Protein AF-J4CDE8-F1 (afdb_monomer)

pLDDT: mean 96.32, std 5.81, range [51.97, 98.81]

Secondary structure (DSSP, 8-state):
--HHHHHHHHHHHHHHHH--TT-EEEE--SHHHHHHHHHHHHHHHTTSS-S-EEEESSHHHHHHHHHTT--B--HHHHHHTT--EEEEEEE-SEE-TT--EE--TTS-HHHHHHHHTTEEEEEEE--GGGB-SS-GGGTSPEEEEE-STTHHHHHHHHHHHTGGGEEEEEE-B-TTSSBPB-TTS-EEEEEEEPS--HHHHHHHHHT-----

Foldseek 3Di:
DDPLVLLLVLLLCCCVPQDAAQFEEEQEDDDSSLSNLVNNLVCVVVVVHYNYEYEYLAPVRVVSNVVSVHHYDHPVVCVVVVHFHAEYEYEAQAAEPVRDGAHCPVPSVVSSVVNRVRYPYYHYRDDPLRYDPDARLQNFFHKDWAAAVPVVVLVVLLCVVCVVFFPDKDWDADPVRHFDAHNVRTIIMGTRTHDDDPVVVVVVSVVDDDDD

Sequence (212 aa):
MDQLKLMKLVAHKAVDTYVKSNTIVALGTGRTSDLAVERLAELLKQEKLSNVQGVSTSNRTSEQANKLGIPLLTLDEVVESDRLIDVAIDGADSVDQNLNLIKGGGGALFKEYLVEQYAKEFIVMVDHSKVATKHLLETFDLPIEIVEHGHRSTCKYIFNKFREFINDWKVRKNRDGSLFLTDNHNVVMDVKFKPMELKTLHTELKMVKMEN

InterPro domains:
  IPR004788 Ribose 5-phosphate isomerase, type A [PF06026] (54-208)
  IPR004788 Ribose 5-phosphate isomerase, type A [TIGR00021] (8-208)
  IPR004788 Ribose 5-phosphate isomerase, type A [cd01398] (6-208)
  IPR037171 NagB/RpiA transferase-like [SSF100950] (3-190)
  IPR050262 Ribose 5-phosphate isomerase [PTHR43748] (3-196)

Nearest PDB structures (foldseek):
  2f8m-assembly1_B  TM=9.526E-01  e=1.635E-21  Plasmodium falciparum 3D7
  6zxt-assembly1_A  TM=9.406E-01  e=3.700E-21  Chlamydomonas reinhardtii
  4nml-assembly1_A  TM=9.230E-01  e=5.065E-21  Toxoplasma gondii ME49
  1lk7-assembly1_D  TM=9.418E-01  e=1.171E-19  Pyrococcus horikoshii
  1uj4-assembly1_A  TM=9.563E-01  e=5.630E-19  Thermus thermophilus

Structure (mmCIF, N/CA/C/O backbone):
data_AF-J4CDE8-F1
#
_entry.id   AF-J4CDE8-F1
#
loop_
_atom_site.group_PDB
_atom_site.id
_atom_site.type_symbol
_atom_site.label_atom_id
_atom_site.label_alt_id
_atom_site.label_comp_id
_atom_site.label_asym_id
_atom_site.label_entity_id
_atom_site.label_seq_id
_atom_site.pdbx_PDB_ins_code
_atom_site.Cartn_x
_atom_site.Cartn_y
_atom_site.Cartn_z
_atom_site.occupancy
_atom_site.B_iso_or_equiv
_atom_site.auth_seq_id
_atom_site.auth_comp_id
_atom_site.auth_asym_id
_atom_site.auth_atom_id
_atom_site.pdbx_PDB_model_num
ATOM 1 N N . MET A 1 1 ? -14.248 -20.541 -7.301 1.00 61.06 1 MET A N 1
ATOM 2 C CA . MET A 1 1 ? -14.875 -19.597 -6.348 1.00 61.06 1 MET A CA 1
ATOM 3 C C . MET A 1 1 ? -14.753 -18.210 -6.958 1.00 61.06 1 MET A C 1
ATOM 5 O O . MET A 1 1 ? -13.709 -17.941 -7.532 1.00 61.06 1 MET A O 1
ATOM 9 N N . ASP A 1 2 ? -15.800 -17.390 -6.923 1.00 89.62 2 ASP A N 1
ATOM 10 C CA . ASP A 1 2 ? -15.768 -16.023 -7.470 1.00 89.62 2 ASP A CA 1
ATOM 11 C C . ASP A 1 2 ? -14.699 -15.161 -6.758 1.00 89.62 2 ASP A C 1
ATOM 13 O O . ASP A 1 2 ? -14.527 -15.288 -5.543 1.00 89.62 2 ASP A O 1
ATOM 17 N N . GLN A 1 3 ? -13.971 -14.314 -7.497 1.00 90.19 3 GLN A N 1
ATOM 18 C CA . GLN A 1 3 ? -12.854 -13.511 -6.976 1.00 90.19 3 GLN A CA 1
ATOM 19 C C . GLN A 1 3 ? -13.312 -12.588 -5.842 1.00 90.19 3 GLN A C 1
ATOM 21 O O . GLN A 1 3 ? -12.636 -12.480 -4.821 1.00 90.19 3 GLN A O 1
ATOM 26 N N . LEU A 1 4 ? -14.501 -11.994 -5.973 1.00 94.00 4 LEU A N 1
ATOM 27 C CA . LEU A 1 4 ? -15.072 -11.147 -4.928 1.00 94.00 4 LEU A CA 1
ATOM 28 C C . LEU A 1 4 ? -15.304 -11.926 -3.625 1.00 94.00 4 LEU A C 1
ATOM 30 O O . LEU A 1 4 ? -15.041 -11.413 -2.539 1.00 94.00 4 LEU A O 1
ATOM 34 N N . LYS A 1 5 ? -15.748 -13.187 -3.717 1.00 95.81 5 LYS A N 1
ATOM 35 C CA . LYS A 1 5 ? -15.942 -14.049 -2.540 1.00 95.81 5 LYS A CA 1
ATOM 36 C C . LYS A 1 5 ? -14.621 -14.349 -1.838 1.00 95.81 5 LYS A C 1
ATOM 38 O O . LYS A 1 5 ? -14.584 -14.350 -0.612 1.00 95.81 5 LYS A O 1
ATOM 43 N N . LEU A 1 6 ? -13.551 -14.579 -2.601 1.00 96.50 6 LEU A N 1
ATOM 44 C CA . LEU A 1 6 ? -12.210 -14.789 -2.052 1.00 96.50 6 LEU A CA 1
ATOM 45 C C . LEU A 1 6 ? -11.696 -13.538 -1.335 1.00 96.50 6 LEU A C 1
ATOM 47 O O . LEU A 1 6 ? -11.260 -13.640 -0.193 1.00 96.50 6 LEU A O 1
ATOM 51 N N . MET A 1 7 ? -11.817 -12.368 -1.967 1.00 96.94 7 MET A N 1
ATOM 52 C CA . MET A 1 7 ? -11.430 -11.090 -1.364 1.00 96.94 7 MET A CA 1
ATOM 53 C C . MET A 1 7 ? -12.207 -10.820 -0.073 1.00 96.94 7 MET A C 1
ATOM 55 O O . MET A 1 7 ? -11.613 -10.464 0.940 1.00 96.94 7 MET A O 1
ATOM 59 N N . LYS A 1 8 ? -13.523 -11.065 -0.077 1.00 97.81 8 LYS A N 1
ATOM 60 C CA . LYS A 1 8 ? -14.358 -10.912 1.119 1.00 97.81 8 LYS A CA 1
ATOM 61 C C . LYS A 1 8 ? -13.929 -11.860 2.235 1.00 97.81 8 LYS A C 1
ATOM 63 O O . LYS A 1 8 ? -13.863 -11.445 3.386 1.00 97.81 8 LYS A O 1
ATOM 68 N N . LEU A 1 9 ? -13.610 -13.113 1.906 1.00 97.81 9 LEU A N 1
ATOM 69 C CA . LEU A 1 9 ? -13.161 -14.099 2.887 1.00 97.81 9 LEU A CA 1
ATOM 70 C C . LEU A 1 9 ? -11.862 -13.664 3.574 1.00 97.81 9 LEU A C 1
ATOM 72 O O . LEU A 1 9 ? -11.804 -13.685 4.801 1.00 97.81 9 LEU A O 1
ATOM 76 N N . VAL A 1 10 ? -10.841 -13.262 2.809 1.00 98.06 10 VAL A N 1
ATOM 77 C CA . VAL A 1 10 ? -9.552 -12.843 3.389 1.00 98.06 10 VAL A CA 1
ATOM 78 C C . VAL A 1 10 ? -9.683 -11.537 4.168 1.00 98.06 10 VAL A C 1
ATOM 80 O O . VAL A 1 10 ? -9.130 -11.435 5.260 1.00 98.06 10 VAL A O 1
ATOM 83 N N . ALA A 1 11 ? -10.493 -10.594 3.674 1.00 98.44 11 ALA A N 1
ATOM 84 C CA . ALA A 1 11 ? -10.773 -9.338 4.358 1.00 98.44 11 ALA A CA 1
ATOM 85 C C . ALA A 1 11 ? -11.475 -9.552 5.700 1.00 98.44 11 ALA A C 1
ATOM 87 O O . ALA A 1 11 ? -11.016 -9.076 6.738 1.00 98.44 11 ALA A O 1
ATOM 88 N N . HIS A 1 12 ? -12.548 -10.344 5.699 1.00 98.62 12 HIS A N 1
ATOM 89 C CA . HIS A 1 12 ? -13.267 -10.669 6.923 1.00 98.62 12 HIS A CA 1
ATOM 90 C C . HIS A 1 12 ? -12.383 -11.435 7.898 1.00 98.62 12 HIS A C 1
ATOM 92 O O . HIS A 1 12 ? -12.377 -11.131 9.085 1.00 98.62 12 HIS A O 1
ATOM 98 N N . LYS A 1 13 ? -11.603 -12.403 7.402 1.00 98.62 13 LYS A N 1
ATOM 99 C CA . LYS A 1 13 ? -10.705 -13.190 8.243 1.00 98.62 13 LYS A CA 1
ATOM 100 C C . LYS A 1 13 ? -9.661 -12.310 8.929 1.00 98.62 13 LYS A C 1
ATOM 102 O O .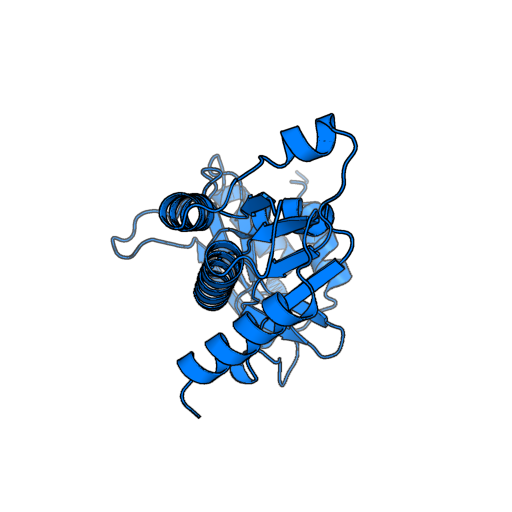 LYS A 1 13 ? -9.411 -12.531 10.112 1.00 98.62 13 LYS A O 1
ATOM 107 N N . ALA A 1 14 ? -9.077 -11.343 8.220 1.00 98.56 14 ALA A N 1
ATOM 108 C CA . ALA A 1 14 ? -8.101 -10.422 8.791 1.00 98.56 14 ALA A CA 1
ATOM 109 C C . ALA A 1 14 ? -8.723 -9.582 9.917 1.00 98.56 14 ALA A C 1
ATOM 111 O O . ALA A 1 14 ? -8.215 -9.579 11.037 1.00 98.56 14 ALA A O 1
ATOM 112 N N . VAL A 1 15 ? -9.873 -8.956 9.663 1.00 98.81 15 VAL A N 1
ATOM 113 C CA . VAL A 1 15 ? -10.550 -8.127 10.671 1.00 98.81 15 VAL A CA 1
ATOM 114 C C . VAL A 1 15 ? -10.993 -8.960 11.875 1.00 98.81 15 VAL A C 1
ATOM 116 O O . VAL A 1 15 ? -10.645 -8.628 13.003 1.00 98.81 15 VAL A O 1
ATOM 119 N N . ASP A 1 16 ? -11.686 -10.077 11.641 1.00 98.69 16 ASP A N 1
ATOM 120 C CA . ASP A 1 16 ? -12.238 -10.934 12.700 1.00 98.69 16 ASP A CA 1
ATOM 121 C C . ASP A 1 16 ? -11.153 -11.571 13.588 1.00 98.69 16 ASP A C 1
ATOM 123 O O . ASP A 1 16 ? -11.440 -11.967 14.716 1.00 98.69 16 ASP A O 1
ATOM 127 N N . THR A 1 17 ? -9.925 -11.727 13.077 1.00 98.62 17 THR A N 1
ATOM 128 C CA . THR A 1 17 ? -8.834 -12.410 13.795 1.00 98.62 17 THR A CA 1
ATOM 129 C C . THR A 1 17 ? -7.894 -11.431 14.499 1.00 98.62 17 THR A C 1
ATOM 131 O O . THR A 1 17 ? -7.472 -11.706 15.622 1.00 98.62 17 THR A O 1
ATOM 134 N N . TYR A 1 18 ? -7.540 -10.320 13.847 1.00 98.62 18 TYR A N 1
ATOM 135 C CA . TYR A 1 18 ? -6.445 -9.456 14.301 1.00 98.62 18 TYR A CA 1
ATOM 136 C C . TYR A 1 18 ? -6.916 -8.139 14.925 1.00 98.62 18 TYR A C 1
ATOM 138 O O . TYR A 1 18 ? -6.206 -7.590 15.766 1.00 98.62 18 TYR A O 1
ATOM 146 N N . VAL A 1 19 ? -8.113 -7.646 14.587 1.00 98.62 19 VAL A N 1
ATOM 147 C CA . VAL A 1 19 ? -8.641 -6.411 15.185 1.00 98.62 19 VAL A CA 1
ATOM 148 C C . VAL A 1 19 ? -9.308 -6.713 16.524 1.00 98.62 19 VAL A C 1
ATOM 150 O O . VAL A 1 19 ? -10.105 -7.642 16.651 1.00 98.62 19 VAL A O 1
ATOM 153 N N . LYS A 1 20 ? -8.995 -5.902 17.537 1.00 98.56 20 LYS A N 1
ATOM 154 C CA . LYS A 1 20 ? -9.517 -6.035 18.905 1.00 98.56 20 LYS A CA 1
ATOM 155 C C . LYS A 1 20 ? -10.066 -4.701 19.398 1.00 98.56 20 LYS A C 1
ATOM 157 O O . LYS A 1 20 ? -9.666 -3.647 18.913 1.00 98.56 20 LYS A O 1
ATOM 162 N N . SER A 1 21 ? -10.960 -4.725 20.382 1.00 98.56 21 SER A N 1
ATOM 163 C CA . SER A 1 21 ? -11.403 -3.494 21.045 1.00 98.56 21 SER A CA 1
ATOM 164 C C . SER A 1 21 ? -10.226 -2.728 21.657 1.00 98.56 21 SER A C 1
ATOM 166 O O . SER A 1 21 ? -9.257 -3.343 22.101 1.00 98.56 21 SER A O 1
ATOM 168 N N . ASN A 1 22 ? -10.347 -1.402 21.750 1.00 98.12 22 ASN A N 1
ATOM 169 C CA . ASN A 1 22 ? -9.320 -0.494 22.282 1.00 98.12 22 ASN A CA 1
ATOM 170 C C . ASN A 1 22 ? -8.013 -0.455 21.467 1.00 98.12 22 ASN A C 1
ATOM 172 O O . ASN A 1 22 ? -6.953 -0.198 22.037 1.00 98.12 22 ASN A O 1
ATOM 176 N N . THR A 1 23 ? -8.073 -0.716 20.157 1.00 98.00 23 THR A N 1
ATOM 177 C CA . THR A 1 23 ? -6.893 -0.700 19.274 1.00 98.00 23 THR A CA 1
ATOM 178 C C . THR A 1 23 ? -6.959 0.402 18.222 1.00 98.00 23 THR A C 1
ATOM 180 O O . THR A 1 23 ? -8.037 0.890 17.872 1.00 98.00 23 THR A O 1
ATOM 183 N N . ILE A 1 24 ? -5.791 0.791 17.709 1.00 98.75 24 ILE A N 1
ATOM 184 C CA . ILE A 1 24 ? -5.669 1.583 16.483 1.00 98.75 24 ILE A CA 1
ATOM 185 C C . ILE A 1 24 ? -5.376 0.634 15.323 1.00 98.75 24 ILE A C 1
ATOM 187 O O . ILE A 1 24 ? -4.455 -0.180 15.397 1.00 98.75 24 ILE A O 1
ATOM 191 N N . VAL A 1 25 ? -6.131 0.768 14.236 1.00 98.75 25 VAL A N 1
ATOM 192 C CA . VAL A 1 25 ? -6.004 -0.068 13.040 1.00 98.75 25 VAL A CA 1
ATOM 193 C C . VAL A 1 25 ? -5.623 0.794 11.844 1.00 98.75 25 VAL A C 1
ATOM 195 O O . VAL A 1 25 ? -6.341 1.740 11.525 1.00 98.75 25 VAL A O 1
ATOM 198 N N . ALA A 1 26 ? -4.545 0.462 11.132 1.00 98.69 26 ALA A N 1
ATOM 199 C CA . ALA A 1 26 ? -4.330 1.063 9.821 1.00 98.69 26 ALA A CA 1
ATOM 200 C C . ALA A 1 26 ? -5.249 0.416 8.785 1.00 98.69 26 ALA A C 1
ATOM 202 O O . ALA A 1 26 ? -5.274 -0.808 8.628 1.00 98.69 26 ALA A O 1
ATOM 203 N N . LEU A 1 27 ? -5.995 1.261 8.083 1.00 98.75 27 LEU A N 1
ATOM 204 C CA . LEU A 1 27 ? -6.954 0.877 7.062 1.00 98.75 27 LEU A CA 1
ATOM 205 C C . LEU A 1 27 ? -6.311 1.085 5.695 1.00 98.75 27 LEU A C 1
ATOM 207 O O . LEU A 1 27 ? -6.120 2.227 5.274 1.00 98.75 27 LEU A O 1
ATOM 211 N N . GLY A 1 28 ? -5.993 -0.030 5.043 1.00 98.19 28 GLY A N 1
ATOM 212 C CA . GLY A 1 28 ? -5.368 -0.090 3.732 1.00 98.19 28 GLY A CA 1
ATOM 213 C C . GLY A 1 28 ? -6.183 0.496 2.574 1.00 98.19 28 GLY A C 1
ATOM 214 O O . GLY A 1 28 ? -7.303 0.988 2.748 1.00 98.19 28 GLY A O 1
ATOM 215 N N . THR A 1 29 ? -5.660 0.375 1.352 1.00 97.81 29 THR A N 1
ATOM 216 C CA . THR A 1 29 ? -6.298 0.901 0.136 1.00 97.81 29 THR A CA 1
ATOM 217 C C . THR A 1 29 ? -6.681 -0.191 -0.857 1.00 97.81 29 THR A C 1
ATOM 219 O O . THR A 1 29 ? -5.933 -1.117 -1.160 1.00 97.81 29 THR A O 1
ATOM 222 N N . GLY A 1 30 ? -7.837 -0.012 -1.494 1.00 96.06 30 GLY A N 1
ATOM 223 C CA . GLY A 1 30 ? -8.243 -0.796 -2.656 1.00 96.06 30 GLY A CA 1
ATOM 224 C C . GLY A 1 30 ? -9.309 -1.830 -2.331 1.00 96.06 30 GLY A C 1
ATOM 225 O O . GLY A 1 30 ? -9.793 -1.936 -1.216 1.00 96.06 30 GLY A O 1
ATOM 226 N N . ARG A 1 31 ? -9.713 -2.600 -3.344 1.00 96.00 31 ARG A N 1
ATOM 227 C CA . ARG A 1 31 ? -10.976 -3.358 -3.295 1.00 96.00 31 ARG A CA 1
ATOM 228 C C . ARG A 1 31 ? -11.052 -4.401 -2.172 1.00 96.00 31 ARG A C 1
ATOM 230 O O . ARG A 1 31 ? -12.142 -4.672 -1.689 1.00 96.00 31 ARG A O 1
ATOM 237 N N . THR A 1 32 ? -9.937 -5.027 -1.795 1.00 97.31 32 THR A N 1
ATOM 238 C CA . THR A 1 32 ? -9.924 -5.975 -0.664 1.00 97.31 32 THR A CA 1
ATOM 239 C C . THR A 1 32 ? -9.991 -5.223 0.663 1.00 97.31 32 THR A C 1
ATOM 241 O O . THR A 1 32 ? -10.738 -5.623 1.551 1.00 97.31 32 THR A O 1
ATOM 244 N N . SER A 1 33 ? -9.268 -4.109 0.776 1.00 98.06 33 SER A N 1
ATOM 245 C CA . SER A 1 33 ? -9.264 -3.242 1.955 1.00 98.06 33 SER A CA 1
ATOM 246 C C . SER A 1 33 ? -10.625 -2.573 2.170 1.00 98.06 33 SER A C 1
ATOM 248 O O . SER A 1 33 ? -11.091 -2.542 3.302 1.00 98.06 33 SER A O 1
ATOM 250 N N . ASP A 1 34 ? -11.343 -2.193 1.106 1.00 98.44 34 ASP A N 1
ATOM 251 C CA . ASP A 1 34 ? -12.717 -1.682 1.200 1.00 98.44 34 ASP A CA 1
ATOM 252 C C . ASP A 1 34 ? -13.639 -2.672 1.941 1.00 98.44 34 ASP A C 1
ATOM 254 O O . ASP A 1 34 ? -14.427 -2.267 2.794 1.00 98.44 34 ASP A O 1
ATOM 258 N N . LEU A 1 35 ? -13.515 -3.975 1.652 1.00 98.62 35 LEU A N 1
ATOM 259 C CA . LEU A 1 35 ? -14.294 -5.038 2.302 1.00 98.62 35 LEU A CA 1
ATOM 260 C C . LEU A 1 35 ? -13.881 -5.234 3.771 1.00 98.62 35 LEU A C 1
ATOM 262 O O . LEU A 1 35 ? -14.704 -5.618 4.600 1.00 98.62 35 LEU A O 1
ATOM 266 N N . ALA A 1 36 ? -12.614 -4.977 4.107 1.00 98.75 36 ALA A N 1
ATOM 267 C CA . ALA A 1 36 ? -12.134 -5.010 5.487 1.00 98.75 36 ALA A CA 1
ATOM 268 C C . ALA A 1 36 ? -12.688 -3.820 6.287 1.00 98.75 36 ALA A C 1
ATOM 270 O O . ALA A 1 36 ? -13.158 -3.996 7.410 1.00 98.75 36 ALA A O 1
ATOM 271 N N . VAL A 1 37 ? -12.717 -2.625 5.691 1.00 98.81 37 VAL A N 1
ATOM 272 C CA . VAL A 1 37 ? -13.324 -1.424 6.287 1.00 98.81 37 VAL A CA 1
ATOM 273 C C . VAL A 1 37 ? -14.825 -1.639 6.513 1.00 98.81 37 VAL A C 1
ATOM 275 O O . VAL A 1 37 ? -15.326 -1.362 7.603 1.00 98.81 37 VAL A O 1
ATOM 278 N N . GLU A 1 38 ? -15.539 -2.206 5.533 1.00 98.81 38 GLU A N 1
ATOM 279 C CA . GLU A 1 38 ? -16.946 -2.606 5.687 1.00 98.81 38 GLU A CA 1
ATOM 280 C C . GLU A 1 38 ? -17.133 -3.573 6.860 1.00 98.81 38 GLU A C 1
ATOM 282 O O . GLU A 1 38 ? -17.991 -3.353 7.718 1.00 98.81 38 GLU A O 1
ATOM 287 N N . ARG A 1 39 ? -16.296 -4.613 6.946 1.00 98.75 39 ARG A N 1
ATOM 288 C CA . ARG A 1 39 ? -16.371 -5.587 8.034 1.00 98.75 39 ARG A CA 1
ATOM 289 C C . ARG A 1 39 ? -16.108 -4.960 9.403 1.00 98.75 39 ARG A C 1
ATOM 291 O O . ARG A 1 39 ? -16.811 -5.277 10.361 1.00 98.75 39 ARG A O 1
ATOM 298 N N . LEU A 1 40 ? -15.122 -4.073 9.512 1.00 98.81 40 LEU A N 1
ATOM 299 C CA . LEU A 1 40 ? -14.837 -3.367 10.759 1.00 98.81 40 LEU A CA 1
ATOM 300 C C . LEU A 1 40 ? -16.052 -2.546 11.212 1.00 98.81 40 LEU A C 1
ATOM 302 O O . LEU A 1 40 ? -16.468 -2.646 12.368 1.00 98.81 40 LEU A O 1
ATOM 306 N N . ALA A 1 41 ? -16.666 -1.798 10.293 1.00 98.75 41 ALA A N 1
ATOM 307 C CA . ALA A 1 41 ? -17.871 -1.028 10.579 1.00 98.75 41 ALA A CA 1
ATOM 308 C C . ALA A 1 41 ? -19.044 -1.917 11.026 1.00 98.75 41 ALA A C 1
ATOM 310 O O . ALA A 1 41 ? -19.750 -1.575 11.976 1.00 98.75 41 ALA A O 1
ATOM 311 N N . GLU A 1 42 ? -19.239 -3.080 10.391 1.00 98.75 42 GLU A N 1
ATOM 312 C CA . GLU A 1 42 ? -20.249 -4.058 10.814 1.00 98.75 42 GLU A CA 1
ATOM 313 C C . GLU A 1 42 ? -20.041 -4.505 12.267 1.00 98.75 42 GLU A C 1
ATOM 315 O O . GLU A 1 42 ? -21.004 -4.559 13.032 1.00 98.75 42 GLU A O 1
ATOM 320 N N . LEU A 1 43 ? -18.805 -4.835 12.654 1.00 98.75 43 LEU A N 1
ATOM 321 C CA . LEU A 1 43 ? -18.492 -5.312 14.003 1.00 98.75 43 LEU A CA 1
ATOM 322 C C . LEU A 1 43 ? -18.641 -4.220 15.064 1.00 98.75 43 LEU A C 1
ATOM 324 O O . LEU A 1 43 ? -19.123 -4.515 16.158 1.00 98.75 43 LEU A O 1
ATOM 328 N N . LEU A 1 44 ? -18.276 -2.977 14.736 1.00 98.56 44 LEU A N 1
ATOM 329 C CA . LEU A 1 44 ? -18.504 -1.816 15.599 1.00 98.56 44 LEU A CA 1
ATOM 330 C C . LEU A 1 44 ? -20.002 -1.564 15.798 1.00 98.56 44 LEU A C 1
ATOM 332 O O . LEU A 1 44 ? -20.462 -1.422 16.926 1.00 98.56 44 LEU A O 1
ATOM 336 N N . LYS A 1 45 ? -20.789 -1.598 14.716 1.00 98.31 45 LYS A N 1
ATOM 337 C CA . LYS A 1 45 ? -22.250 -1.431 14.775 1.00 98.31 45 LYS A CA 1
ATOM 338 C C . LYS A 1 45 ? -22.948 -2.552 15.551 1.00 98.31 45 LYS A C 1
ATOM 340 O O . LYS A 1 45 ? -23.989 -2.321 16.155 1.00 98.31 45 LYS A O 1
ATOM 345 N N . GLN A 1 46 ? -22.408 -3.767 15.500 1.00 98.25 46 GLN A N 1
ATOM 346 C CA . GLN A 1 46 ? -22.902 -4.921 16.259 1.00 98.25 46 GLN A CA 1
ATOM 347 C C . GLN A 1 46 ? -22.401 -4.946 17.711 1.00 98.25 46 GLN A C 1
ATOM 349 O O . GLN A 1 46 ? -22.660 -5.932 18.397 1.00 98.25 46 GLN A O 1
ATOM 354 N N . GLU A 1 47 ? -21.650 -3.930 18.153 1.00 97.88 47 GLU A N 1
ATOM 355 C CA . GLU A 1 47 ? -21.042 -3.848 19.490 1.00 97.88 47 GLU A CA 1
ATOM 356 C C . GLU A 1 47 ? -20.121 -5.040 19.826 1.00 97.88 47 GLU A C 1
ATOM 358 O O . GLU A 1 47 ? -19.830 -5.327 20.985 1.00 97.88 47 GLU A O 1
ATOM 363 N N . LYS A 1 48 ? -19.620 -5.743 18.800 1.00 98.31 48 LYS A N 1
ATOM 364 C CA . LYS A 1 48 ? -18.633 -6.828 18.946 1.00 98.31 48 LYS A CA 1
ATOM 365 C C . LYS A 1 48 ? -17.212 -6.299 19.093 1.00 98.31 48 LYS A C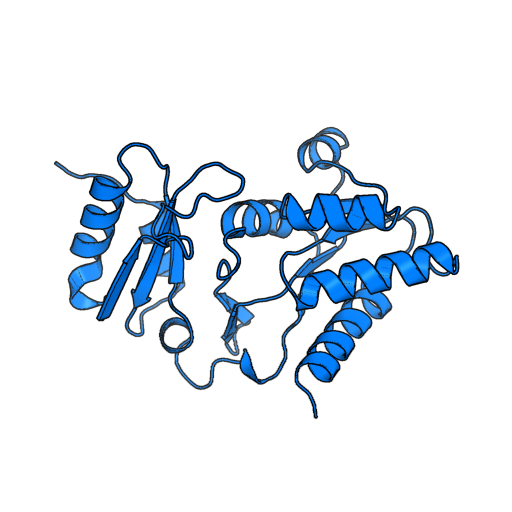 1
ATOM 367 O O . LYS A 1 48 ? -16.353 -6.990 19.633 1.00 98.31 48 LYS A O 1
ATOM 372 N N . LEU A 1 49 ? -16.978 -5.090 18.593 1.00 98.25 49 LEU A N 1
ATOM 373 C CA . LEU A 1 49 ? -15.777 -4.300 18.819 1.00 98.25 49 LEU A CA 1
ATOM 374 C C . LEU A 1 49 ? -16.184 -2.960 19.426 1.00 98.25 49 LEU A C 1
ATOM 376 O O . LEU A 1 49 ? -17.258 -2.434 19.139 1.00 98.25 49 LEU A O 1
ATOM 380 N N . SER A 1 50 ? -15.309 -2.397 20.247 1.00 98.19 50 SER A N 1
ATOM 381 C CA . SER A 1 50 ? -15.518 -1.109 20.900 1.00 98.19 50 SER A CA 1
ATOM 382 C C . SER A 1 50 ? -14.211 -0.329 20.972 1.00 98.19 50 SER A C 1
ATOM 384 O O . SER A 1 50 ? -13.133 -0.916 21.066 1.00 98.19 50 SER A O 1
ATOM 386 N N . ASN A 1 51 ? -14.303 1.002 20.919 1.00 97.44 51 ASN A N 1
ATOM 387 C CA . ASN A 1 51 ? -13.147 1.896 21.023 1.00 97.44 51 ASN A CA 1
ATOM 388 C C . ASN A 1 51 ? -12.016 1.560 20.022 1.00 97.44 51 ASN A C 1
ATOM 390 O O . ASN A 1 51 ? -10.843 1.523 20.383 1.00 97.44 51 ASN A O 1
ATOM 394 N N . VAL A 1 52 ? -12.377 1.243 18.774 1.00 98.56 52 VAL A N 1
ATOM 395 C CA . VAL A 1 52 ? -11.410 1.068 17.679 1.00 98.56 52 VAL A CA 1
ATOM 396 C C . VAL A 1 52 ? -11.332 2.366 16.889 1.00 98.56 52 VAL A C 1
ATOM 398 O O . VAL A 1 52 ? -12.367 2.942 16.549 1.00 98.56 52 VAL A O 1
ATOM 401 N N . GLN A 1 53 ? -10.114 2.809 16.592 1.00 98.44 53 GLN A N 1
ATOM 402 C CA . GLN A 1 53 ? -9.845 3.994 15.776 1.00 98.44 53 GLN A CA 1
ATOM 403 C C . GLN A 1 53 ? -9.044 3.586 14.535 1.00 98.44 53 GLN A C 1
ATOM 405 O O . GLN A 1 53 ? -8.206 2.690 14.605 1.00 98.44 53 GLN A O 1
ATOM 410 N N . GLY A 1 54 ? -9.308 4.219 13.396 1.00 98.50 54 GLY A N 1
ATOM 411 C CA . GLY A 1 54 ? -8.637 3.937 12.130 1.00 98.50 54 GLY A CA 1
ATOM 412 C C . GLY A 1 54 ? -7.570 4.972 11.771 1.00 98.50 54 GLY A C 1
ATOM 413 O O . GLY A 1 54 ? -7.765 6.155 12.019 1.00 98.50 54 GLY A O 1
ATOM 414 N N . VAL A 1 55 ? -6.491 4.553 11.111 1.00 98.75 55 VAL A N 1
ATOM 415 C CA . VAL A 1 55 ? -5.569 5.439 10.375 1.00 98.75 55 VAL A CA 1
ATOM 416 C C . VAL A 1 55 ? -5.583 5.009 8.913 1.00 98.75 55 VAL A C 1
ATOM 418 O O . VAL A 1 55 ? -5.155 3.911 8.577 1.00 98.75 55 VAL A O 1
ATOM 421 N N . SER A 1 56 ? -6.131 5.828 8.021 1.00 98.25 56 SER A N 1
ATOM 422 C CA . SER A 1 56 ? -6.303 5.452 6.611 1.00 98.25 56 SER A CA 1
ATOM 423 C C . SER A 1 56 ? -5.047 5.685 5.771 1.00 98.25 56 SER A C 1
ATOM 425 O O . SER A 1 56 ? -4.417 6.735 5.886 1.00 98.25 56 SER A O 1
ATOM 427 N N . THR A 1 57 ? -4.764 4.783 4.833 1.00 98.19 57 THR A N 1
ATOM 428 C CA . THR A 1 57 ? -3.637 4.880 3.887 1.00 98.19 57 THR A CA 1
ATOM 429 C C . THR A 1 57 ? -3.959 5.652 2.604 1.00 98.19 57 THR A C 1
ATOM 431 O O . THR A 1 57 ? -3.093 5.816 1.751 1.00 98.19 57 THR A O 1
ATOM 434 N N . SER A 1 58 ? -5.187 6.147 2.433 1.00 98.25 58 SER A N 1
ATOM 435 C CA . SER A 1 58 ? -5.565 6.998 1.300 1.00 98.25 58 SER A CA 1
ATOM 436 C C . SER A 1 58 ? -6.791 7.853 1.619 1.00 98.25 58 SER A C 1
ATOM 438 O O . SER A 1 58 ? -7.612 7.475 2.456 1.00 98.25 58 SER A O 1
ATOM 440 N N . ASN A 1 59 ? -6.987 8.937 0.866 1.00 97.69 59 ASN A N 1
ATOM 441 C CA . ASN A 1 59 ? -8.155 9.816 0.968 1.00 97.69 59 ASN A CA 1
ATOM 442 C C . ASN A 1 59 ? -9.456 9.043 0.697 1.00 97.69 59 ASN A C 1
ATOM 444 O O . ASN A 1 59 ? -10.428 9.165 1.436 1.00 97.69 59 ASN A O 1
ATOM 448 N N . ARG A 1 60 ? -9.449 8.163 -0.317 1.00 97.31 60 ARG A N 1
ATOM 449 C CA . ARG A 1 60 ? -10.565 7.242 -0.598 1.00 97.31 60 ARG A CA 1
ATOM 450 C C . ARG A 1 60 ? -10.945 6.385 0.618 1.00 97.31 60 ARG A C 1
ATOM 452 O O . ARG A 1 60 ? -12.132 6.285 0.929 1.00 97.31 60 ARG A O 1
ATOM 459 N N . THR A 1 61 ? -9.973 5.768 1.292 1.00 98.50 61 THR A N 1
ATOM 460 C CA . THR A 1 61 ? -10.238 4.970 2.494 1.00 98.50 61 THR A CA 1
ATOM 461 C C . THR A 1 61 ? -10.750 5.853 3.634 1.00 98.50 61 THR A C 1
ATOM 463 O O . THR A 1 61 ? -11.694 5.455 4.316 1.00 98.50 61 THR A O 1
ATOM 466 N N . SER A 1 62 ? -10.219 7.073 3.806 1.00 98.50 62 SER A N 1
ATOM 467 C CA . SER A 1 62 ? -10.747 8.037 4.787 1.00 98.50 62 SER A CA 1
ATOM 468 C C . SER A 1 62 ? -12.224 8.346 4.533 1.00 98.50 62 SER A C 1
ATOM 470 O O . SER A 1 62 ? -13.043 8.298 5.448 1.00 98.50 62 SER A O 1
ATOM 472 N N . GLU A 1 63 ? -12.594 8.632 3.281 1.00 98.50 63 GLU A N 1
ATOM 473 C CA . GLU A 1 63 ? -13.981 8.906 2.901 1.00 98.50 63 GLU A CA 1
ATOM 474 C C . GLU A 1 63 ? -14.906 7.723 3.192 1.00 98.50 63 GLU A C 1
ATOM 476 O O . GLU A 1 63 ? -16.015 7.917 3.692 1.00 98.50 63 GLU A O 1
ATOM 481 N N . GLN A 1 64 ? -14.471 6.500 2.876 1.00 98.69 64 GLN A N 1
ATOM 482 C CA . GLN A 1 64 ? -15.252 5.295 3.141 1.00 98.69 64 GLN A CA 1
ATOM 483 C C . GLN A 1 64 ? -15.440 5.075 4.647 1.00 98.69 64 GLN A C 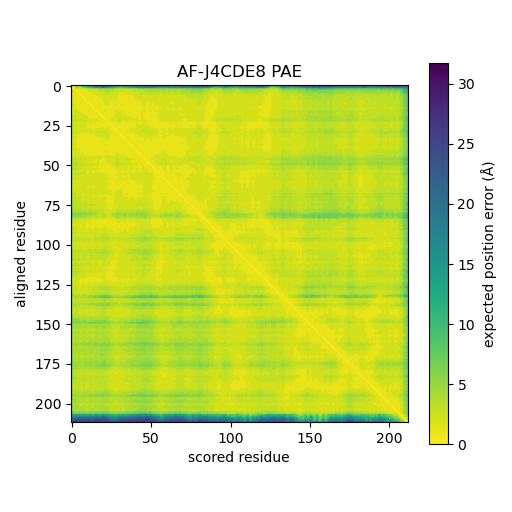1
ATOM 485 O O . GLN A 1 64 ? -16.569 4.877 5.096 1.00 98.69 64 GLN A O 1
ATOM 490 N N . ALA A 1 65 ? -14.358 5.144 5.426 1.00 98.69 65 ALA A N 1
ATOM 491 C CA . ALA A 1 65 ? -14.392 4.950 6.871 1.00 98.69 65 ALA A CA 1
ATOM 492 C C . ALA A 1 65 ? -15.294 5.985 7.564 1.00 98.69 65 ALA A C 1
ATOM 494 O O . ALA A 1 65 ? -16.150 5.610 8.366 1.00 98.69 65 ALA A O 1
ATOM 495 N N . ASN A 1 66 ? -15.200 7.259 7.165 1.00 98.56 66 ASN A N 1
ATOM 496 C CA . ASN A 1 66 ? -16.076 8.323 7.658 1.00 98.56 66 ASN A CA 1
ATOM 497 C C . ASN A 1 66 ? -17.554 8.057 7.329 1.00 98.56 66 ASN A C 1
ATOM 499 O O . ASN A 1 66 ? -18.410 8.174 8.204 1.00 98.56 66 ASN A O 1
ATOM 503 N N . LYS A 1 67 ? -17.872 7.647 6.091 1.00 98.62 67 LYS A N 1
ATOM 504 C CA . LYS A 1 67 ? -19.251 7.292 5.688 1.00 98.62 67 LYS A CA 1
ATOM 505 C C . LYS A 1 67 ? -19.820 6.124 6.495 1.00 98.62 67 LYS A C 1
ATOM 507 O O . LYS A 1 67 ? -21.029 6.063 6.705 1.00 98.62 67 LYS A O 1
ATOM 512 N N . LEU A 1 68 ? -18.963 5.204 6.929 1.00 98.62 68 LEU A N 1
ATOM 513 C CA . LEU A 1 68 ? -19.332 4.040 7.731 1.00 98.62 68 LEU A CA 1
ATOM 514 C C . LEU A 1 68 ? -19.305 4.302 9.246 1.00 98.62 68 LEU A C 1
ATOM 516 O O . LEU A 1 68 ? -19.651 3.409 10.017 1.00 98.62 68 LEU A O 1
ATOM 520 N N . GLY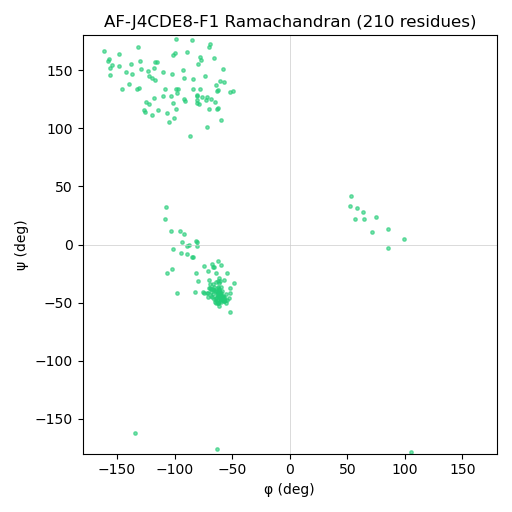 A 1 69 ? -18.933 5.511 9.675 1.00 98.25 69 GLY A N 1
ATOM 521 C CA . GLY A 1 69 ? -18.903 5.899 11.084 1.00 98.25 69 G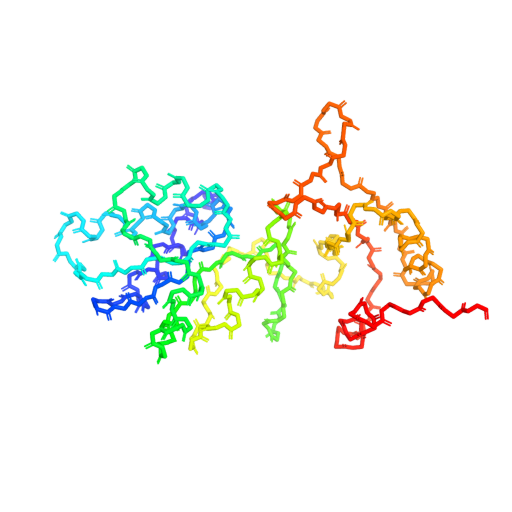LY A CA 1
ATOM 522 C C . GLY A 1 69 ? -17.731 5.315 11.876 1.00 98.25 69 GLY A C 1
ATOM 523 O O . GLY A 1 69 ? -17.835 5.190 13.094 1.00 98.25 69 GLY A O 1
ATOM 524 N N . ILE A 1 70 ? -16.631 4.943 11.214 1.00 98.69 70 ILE A N 1
ATOM 525 C CA . ILE A 1 70 ? -15.396 4.526 11.890 1.00 98.69 70 ILE A CA 1
ATOM 526 C C . ILE A 1 70 ? -14.633 5.790 12.321 1.00 98.69 70 ILE A C 1
ATOM 528 O O . ILE A 1 70 ? -14.293 6.595 11.451 1.00 98.69 70 ILE A O 1
ATOM 532 N N . PRO A 1 71 ? -14.330 5.983 13.619 1.00 98.06 71 PRO A N 1
ATOM 533 C CA . PRO A 1 71 ? -13.517 7.108 14.074 1.00 98.06 71 PRO A CA 1
ATOM 534 C C . PRO A 1 71 ? -12.114 7.042 13.472 1.00 98.06 71 PRO A C 1
ATOM 536 O O . PRO A 1 71 ? -11.478 5.988 13.523 1.00 98.06 71 PRO A O 1
ATOM 539 N N . LEU A 1 72 ? -11.618 8.157 12.940 1.00 98.56 72 LEU A N 1
ATOM 540 C CA . LEU A 1 72 ? -10.283 8.238 12.353 1.00 98.56 72 LEU A CA 1
ATOM 541 C C . LEU A 1 72 ? -9.339 9.089 13.201 1.00 98.56 72 LEU A C 1
ATOM 543 O O . LEU A 1 72 ? -9.758 10.056 13.832 1.00 98.56 72 LEU A O 1
ATOM 547 N N . LEU A 1 73 ? -8.068 8.708 13.158 1.00 98.25 73 LEU A N 1
ATOM 548 C CA . LEU A 1 73 ? -6.912 9.490 13.567 1.00 98.25 73 LEU A CA 1
ATOM 549 C C . LEU A 1 73 ? -6.016 9.707 12.344 1.00 98.25 73 LEU A C 1
ATOM 551 O O . LEU A 1 73 ? -5.959 8.888 11.420 1.00 98.25 73 LEU A O 1
ATOM 555 N N . THR A 1 74 ? -5.281 10.802 12.362 1.00 97.75 74 THR A N 1
ATOM 556 C CA . THR A 1 74 ? -4.102 11.015 11.527 1.00 97.75 74 THR A CA 1
ATOM 557 C C . THR A 1 74 ? -2.908 10.244 12.091 1.00 97.75 74 THR A C 1
ATOM 559 O O . THR A 1 74 ? -2.878 9.897 13.271 1.00 97.75 74 THR A O 1
ATOM 562 N N . LEU A 1 75 ? -1.900 9.973 11.255 1.00 97.19 75 LEU A N 1
ATOM 563 C CA . LEU A 1 75 ? -0.656 9.369 11.737 1.00 97.19 75 LEU A CA 1
ATOM 564 C C . LEU A 1 75 ? 0.048 10.280 12.759 1.00 97.19 75 LEU A C 1
ATOM 566 O O . LEU A 1 75 ? 0.549 9.778 13.761 1.00 97.19 75 LEU A O 1
ATOM 570 N N . ASP A 1 76 ? 0.018 11.597 12.541 1.00 97.31 76 ASP A N 1
ATOM 571 C CA . ASP A 1 76 ? 0.630 12.583 13.437 1.00 97.31 76 ASP A CA 1
ATOM 572 C C . ASP A 1 76 ? -0.009 12.557 14.833 1.00 97.31 76 ASP A C 1
ATOM 574 O O . ASP A 1 76 ? 0.714 12.482 15.818 1.00 97.31 76 ASP A O 1
ATOM 578 N N . GLU A 1 77 ? -1.342 12.494 14.946 1.00 98.12 77 GLU A N 1
ATOM 579 C CA . GLU A 1 77 ? -2.023 12.357 16.247 1.00 98.12 77 GLU A CA 1
ATOM 580 C C . GLU A 1 77 ? -1.609 11.079 16.994 1.00 98.12 77 GLU A C 1
ATOM 582 O O . GLU A 1 77 ? -1.475 11.083 18.220 1.00 98.12 77 GLU A O 1
ATOM 587 N N . VAL A 1 78 ? -1.386 9.972 16.273 1.00 97.69 78 VAL A N 1
ATOM 588 C CA . VAL A 1 78 ? -0.893 8.731 16.888 1.00 97.69 78 VAL A CA 1
ATOM 589 C C . VAL A 1 78 ? 0.526 8.934 17.424 1.00 97.69 78 VAL A C 1
ATOM 591 O O . VAL A 1 78 ? 0.775 8.599 18.584 1.00 97.69 78 VAL A O 1
ATOM 594 N N . VAL A 1 79 ? 1.416 9.529 16.623 1.00 95.88 79 VAL A N 1
ATOM 595 C CA . VAL A 1 79 ? 2.812 9.820 16.992 1.00 95.88 79 VAL A CA 1
ATOM 596 C C . VAL A 1 79 ? 2.891 10.783 18.180 1.00 95.88 79 VAL A C 1
ATOM 598 O O . VAL A 1 79 ? 3.608 10.515 19.139 1.00 95.88 79 VAL A O 1
ATOM 601 N N . GLU A 1 80 ? 2.136 11.881 18.155 1.00 97.31 80 GLU A N 1
ATOM 602 C CA . GLU A 1 80 ? 2.092 12.877 19.234 1.00 97.31 80 GLU A CA 1
ATOM 603 C C . GLU A 1 80 ? 1.579 12.284 20.550 1.00 97.31 80 GLU A C 1
ATOM 605 O O . GLU A 1 80 ? 2.005 12.694 21.630 1.00 97.31 80 GLU A O 1
ATOM 610 N N . SER A 1 81 ? 0.688 11.294 20.466 1.00 95.69 81 SER A N 1
ATOM 611 C CA . SER A 1 81 ? 0.174 10.573 21.633 1.00 95.69 81 SER A CA 1
ATOM 612 C C . SER A 1 81 ? 1.105 9.470 22.159 1.00 95.69 81 SER A C 1
ATOM 614 O O . SER A 1 81 ? 0.725 8.779 23.105 1.00 95.69 81 SER A O 1
ATOM 616 N N . ASP A 1 82 ? 2.290 9.290 21.559 1.00 94.31 82 ASP A N 1
ATOM 617 C CA . ASP A 1 82 ? 3.260 8.221 21.860 1.00 94.31 82 ASP A CA 1
ATOM 618 C C . ASP A 1 82 ? 2.626 6.813 21.830 1.00 94.31 82 ASP A C 1
ATOM 620 O O . ASP A 1 82 ? 2.960 5.903 22.594 1.00 94.31 82 ASP A O 1
ATOM 624 N N . ARG A 1 83 ? 1.636 6.637 20.946 1.00 94.12 83 ARG A N 1
ATOM 625 C CA . ARG A 1 83 ? 0.975 5.355 20.683 1.00 94.12 83 ARG A CA 1
ATOM 626 C C . ARG A 1 83 ? 1.555 4.736 19.418 1.00 94.12 83 ARG A C 1
ATOM 628 O O . ARG A 1 83 ? 2.189 5.394 18.608 1.00 94.12 83 ARG A O 1
ATOM 635 N N . LEU A 1 84 ? 1.284 3.451 19.221 1.00 93.88 84 LEU A N 1
ATOM 636 C CA . LEU A 1 84 ? 1.564 2.747 17.971 1.00 93.88 84 LEU A CA 1
ATOM 637 C C . LEU A 1 84 ? 0.258 2.266 17.351 1.00 93.88 84 LEU A C 1
ATOM 639 O O . LEU A 1 84 ? -0.726 2.043 18.062 1.00 93.88 84 LEU A O 1
ATOM 643 N N . ILE A 1 85 ? 0.276 2.044 16.039 1.00 98.50 85 ILE A N 1
ATOM 644 C CA . ILE A 1 85 ? -0.803 1.327 15.363 1.00 98.50 85 ILE A CA 1
ATOM 645 C C . ILE A 1 85 ? -0.693 -0.147 15.767 1.00 98.50 85 ILE A C 1
ATOM 647 O O . ILE A 1 85 ? 0.374 -0.751 15.671 1.00 98.50 85 ILE A O 1
ATOM 651 N N . ASP A 1 86 ? -1.773 -0.743 16.264 1.00 98.62 86 ASP A N 1
ATOM 652 C CA . ASP A 1 86 ? -1.729 -2.122 16.757 1.00 98.62 86 ASP A CA 1
ATOM 653 C C . ASP A 1 86 ? -1.673 -3.122 15.607 1.00 98.62 86 ASP A C 1
ATOM 655 O O . ASP A 1 86 ? -0.905 -4.079 15.657 1.00 98.62 86 ASP A O 1
ATOM 659 N N . VAL A 1 87 ? -2.454 -2.878 14.556 1.00 98.75 87 VAL A N 1
ATOM 660 C CA . VAL A 1 87 ? -2.453 -3.710 13.355 1.00 98.75 87 VAL A CA 1
ATOM 661 C C . VAL A 1 87 ? -2.693 -2.866 12.111 1.00 98.75 87 VAL A C 1
ATOM 663 O O . VAL A 1 87 ? -3.602 -2.040 12.077 1.00 98.75 87 VAL A O 1
ATOM 666 N N . ALA A 1 88 ? -1.897 -3.084 11.072 1.00 98.75 88 ALA A N 1
ATOM 667 C CA . ALA A 1 88 ? -2.183 -2.618 9.727 1.00 98.75 88 ALA A CA 1
ATOM 668 C C . ALA A 1 88 ? -2.790 -3.748 8.905 1.00 98.75 88 ALA A C 1
ATOM 670 O O . ALA A 1 88 ? -2.286 -4.869 8.922 1.00 98.75 88 ALA A O 1
ATOM 671 N N . ILE A 1 89 ? -3.870 -3.456 8.187 1.00 98.62 89 ILE A N 1
ATOM 672 C CA . ILE A 1 89 ? -4.541 -4.421 7.322 1.00 98.62 89 ILE A CA 1
ATOM 673 C C . ILE A 1 89 ? -4.635 -3.823 5.921 1.00 98.62 89 ILE A C 1
ATOM 675 O O . ILE A 1 89 ? -5.351 -2.843 5.713 1.00 98.62 89 ILE A O 1
ATOM 679 N N . ASP A 1 90 ? -3.942 -4.428 4.956 1.00 98.56 90 ASP A N 1
ATOM 680 C CA . ASP A 1 90 ? -3.974 -3.967 3.567 1.00 98.56 90 ASP A CA 1
ATOM 681 C C . ASP A 1 90 ? -3.818 -5.108 2.553 1.00 98.56 90 ASP A C 1
ATOM 683 O O . ASP A 1 90 ? -3.429 -6.226 2.884 1.00 98.56 90 ASP A O 1
ATOM 687 N N . GLY A 1 91 ? -4.153 -4.840 1.296 1.00 97.56 91 GLY A N 1
ATOM 688 C CA . GLY A 1 91 ? -3.869 -5.716 0.173 1.00 97.56 91 GLY A CA 1
ATOM 689 C C . GLY A 1 91 ? -2.469 -5.516 -0.411 1.00 97.56 91 GLY A C 1
ATOM 690 O O . GLY A 1 91 ? -1.708 -4.616 -0.043 1.00 97.56 91 GLY A O 1
ATOM 691 N N . ALA A 1 92 ? -2.163 -6.363 -1.391 1.00 97.94 92 ALA A N 1
ATOM 692 C CA . ALA A 1 92 ? -0.997 -6.234 -2.253 1.00 97.94 92 ALA A CA 1
ATOM 693 C C . ALA A 1 92 ? -1.363 -6.534 -3.712 1.00 97.94 92 ALA A C 1
ATOM 695 O O . ALA A 1 92 ? -2.322 -7.261 -4.004 1.00 97.94 92 ALA A O 1
ATOM 696 N N . ASP A 1 93 ? -0.585 -5.982 -4.639 1.00 97.75 93 ASP A N 1
ATOM 697 C CA . ASP A 1 93 ? -0.708 -6.280 -6.064 1.00 97.75 93 ASP A CA 1
ATOM 698 C C . ASP A 1 93 ? -0.037 -7.606 -6.425 1.00 97.75 93 ASP A C 1
ATOM 700 O O . ASP A 1 93 ? -0.529 -8.307 -7.313 1.00 97.75 93 ASP A O 1
ATOM 704 N N . SER A 1 94 ? 1.033 -7.958 -5.703 1.00 97.88 94 SER A N 1
ATOM 705 C CA . SER A 1 94 ? 1.691 -9.263 -5.751 1.00 97.88 94 SER A CA 1
ATOM 706 C C . SER A 1 94 ? 2.465 -9.556 -4.461 1.00 97.88 94 SER A C 1
ATOM 708 O O . SER A 1 94 ? 2.932 -8.624 -3.804 1.00 97.88 94 SER A O 1
ATOM 710 N N . VAL A 1 95 ? 2.619 -10.835 -4.114 1.00 98.25 95 VAL A N 1
ATOM 711 C CA . VAL A 1 95 ? 3.382 -11.316 -2.954 1.00 98.25 95 VAL A CA 1
ATOM 712 C C . VAL A 1 95 ? 4.196 -12.565 -3.289 1.00 98.25 95 VAL A C 1
ATOM 714 O O . VAL A 1 95 ? 3.695 -13.466 -3.960 1.00 98.25 95 VAL A O 1
ATOM 717 N N . ASP A 1 96 ? 5.438 -12.650 -2.813 1.00 97.69 96 ASP A N 1
ATOM 718 C CA . ASP A 1 96 ? 6.270 -13.854 -2.947 1.00 97.69 96 ASP A CA 1
ATOM 719 C C . ASP A 1 96 ? 6.275 -14.737 -1.682 1.00 97.69 96 ASP A C 1
ATOM 721 O O . ASP A 1 96 ? 5.668 -14.423 -0.658 1.00 97.69 96 ASP A O 1
ATOM 725 N N . GLN A 1 97 ? 6.961 -15.881 -1.749 1.00 95.38 97 GLN A N 1
ATOM 726 C CA . GLN A 1 97 ? 7.044 -16.840 -0.637 1.00 95.38 97 GLN A CA 1
ATOM 727 C C . GLN A 1 97 ? 7.801 -16.307 0.590 1.00 95.38 97 GLN A C 1
ATOM 729 O O . GLN A 1 97 ? 7.633 -16.841 1.683 1.00 95.38 97 GLN A O 1
ATOM 734 N N . ASN A 1 98 ? 8.614 -15.263 0.418 1.00 96.50 98 ASN A N 1
ATOM 735 C CA . ASN A 1 98 ? 9.340 -14.597 1.496 1.00 96.50 98 ASN A CA 1
ATOM 736 C C . ASN A 1 98 ? 8.546 -13.414 2.073 1.00 96.50 98 ASN A C 1
ATOM 738 O O . ASN A 1 98 ? 9.084 -12.660 2.880 1.00 96.50 98 ASN A O 1
ATOM 742 N N . LEU A 1 99 ? 7.278 -13.258 1.670 1.00 96.81 99 LEU A N 1
ATOM 743 C CA . LEU A 1 99 ? 6.388 -12.164 2.056 1.00 96.81 99 LEU A CA 1
ATOM 744 C C . LEU A 1 99 ? 6.854 -10.781 1.569 1.00 96.81 99 LEU A C 1
ATOM 746 O O . LEU A 1 99 ? 6.419 -9.763 2.106 1.00 96.81 99 LEU A O 1
ATOM 750 N N . ASN A 1 100 ? 7.688 -10.718 0.525 1.00 97.94 100 ASN A N 1
ATOM 751 C CA . ASN A 1 100 ? 7.944 -9.456 -0.165 1.00 97.94 100 ASN A CA 1
ATOM 752 C C . ASN A 1 100 ? 6.725 -9.074 -1.005 1.00 97.94 100 ASN A C 1
ATOM 754 O O . ASN A 1 100 ? 6.074 -9.939 -1.596 1.00 97.94 100 ASN A O 1
ATOM 758 N N . LEU A 1 101 ? 6.451 -7.773 -1.101 1.00 98.12 101 LEU A N 1
ATOM 759 C CA . LEU A 1 101 ? 5.242 -7.247 -1.729 1.00 98.12 101 LEU A CA 1
ATOM 760 C C . LEU A 1 101 ? 5.568 -6.296 -2.877 1.00 98.12 101 LEU A C 1
ATOM 762 O O . LEU A 1 101 ? 6.490 -5.485 -2.788 1.00 98.12 101 LEU A O 1
ATOM 766 N N . ILE A 1 102 ? 4.733 -6.333 -3.913 1.00 98.19 102 ILE A N 1
ATOM 767 C CA . ILE A 1 102 ? 4.507 -5.176 -4.780 1.00 98.19 102 ILE A CA 1
ATOM 768 C C . ILE A 1 102 ? 3.155 -4.574 -4.397 1.00 98.19 102 ILE A C 1
ATOM 770 O O . ILE A 1 102 ? 2.146 -5.281 -4.332 1.00 98.19 102 ILE A O 1
ATOM 774 N N . LYS A 1 103 ? 3.155 -3.266 -4.139 1.00 98.19 103 LYS A N 1
ATOM 775 C CA . LYS A 1 103 ? 1.989 -2.436 -3.811 1.00 98.19 103 LYS A CA 1
ATOM 776 C C . LYS A 1 103 ? 2.008 -1.168 -4.661 1.00 98.19 103 LYS A C 1
ATOM 778 O O . LYS A 1 103 ? 3.007 -0.868 -5.316 1.00 98.19 103 LYS A O 1
ATOM 783 N N . GLY A 1 104 ? 0.920 -0.403 -4.633 1.00 97.19 104 GLY A N 1
ATOM 784 C CA . GLY A 1 104 ? 0.815 0.869 -5.349 1.00 97.19 104 GLY A CA 1
ATOM 785 C C . GLY A 1 104 ? 0.074 0.818 -6.678 1.00 97.19 104 GLY A C 1
ATOM 786 O O . GLY A 1 104 ? -0.017 1.843 -7.356 1.00 97.19 104 GLY A O 1
ATOM 787 N N . GLY A 1 105 ? -0.514 -0.313 -7.064 1.00 96.00 105 GLY A N 1
ATOM 788 C CA . GLY A 1 105 ? -1.408 -0.427 -8.218 1.00 96.00 105 GLY A CA 1
ATOM 789 C C . GLY A 1 105 ? -2.605 0.526 -8.127 1.00 96.00 105 GLY A C 1
ATOM 790 O O . GLY A 1 105 ? -3.055 1.053 -9.142 1.00 96.00 105 GLY A O 1
ATOM 791 N N . GLY A 1 106 ? -3.058 0.829 -6.904 1.00 95.50 106 GLY A N 1
ATOM 792 C CA . GLY A 1 106 ? -4.074 1.848 -6.615 1.00 95.50 106 GLY A CA 1
ATOM 793 C C . GLY A 1 106 ? -3.553 3.287 -6.497 1.00 95.50 106 GLY A C 1
ATOM 794 O O . GLY A 1 106 ? -4.359 4.209 -6.469 1.00 95.50 106 GLY A O 1
ATOM 795 N N . GLY A 1 107 ? -2.231 3.493 -6.449 1.00 97.19 107 GLY A N 1
ATOM 796 C CA . GLY A 1 107 ? -1.604 4.820 -6.379 1.00 97.19 107 GLY A CA 1
ATOM 797 C C . GLY A 1 107 ? -1.462 5.431 -4.979 1.00 97.19 107 GLY A C 1
ATOM 798 O O . GLY A 1 107 ? -1.151 6.612 -4.885 1.00 97.19 107 GLY A O 1
ATOM 799 N N . ALA A 1 108 ? -1.657 4.650 -3.913 1.00 97.88 108 ALA A N 1
ATOM 800 C CA . ALA A 1 108 ? -1.529 5.098 -2.520 1.00 97.88 108 ALA A CA 1
ATOM 801 C C . ALA A 1 108 ? -0.216 4.656 -1.836 1.00 97.88 108 ALA A C 1
ATOM 803 O O . ALA A 1 108 ? -0.075 4.798 -0.622 1.00 97.88 108 ALA A O 1
ATOM 804 N N . LEU A 1 109 ? 0.757 4.142 -2.605 1.00 97.50 109 LEU A N 1
ATOM 805 C CA . LEU A 1 109 ? 1.933 3.430 -2.083 1.00 97.50 109 LEU A CA 1
ATOM 806 C C . LEU A 1 109 ? 2.713 4.177 -0.997 1.00 97.50 109 LEU A C 1
ATOM 808 O O . LEU A 1 109 ? 3.216 3.544 -0.075 1.00 97.50 109 LEU A O 1
ATOM 812 N N . PHE A 1 110 ? 2.844 5.501 -1.095 1.00 95.88 110 PHE A N 1
ATOM 813 C CA . PHE A 1 110 ? 3.634 6.257 -0.131 1.00 95.88 110 PHE A CA 1
ATOM 814 C C . PHE A 1 110 ? 2.949 6.337 1.235 1.00 95.88 110 PHE A C 1
ATOM 816 O O . PHE A 1 110 ? 3.587 6.090 2.256 1.00 95.88 110 PHE A O 1
ATOM 823 N N . LYS A 1 111 ? 1.643 6.631 1.258 1.00 96.25 111 LYS A N 1
ATOM 824 C CA . LYS A 1 111 ? 0.860 6.663 2.499 1.00 96.25 111 LYS A CA 1
ATOM 825 C C . LYS A 1 111 ? 0.695 5.261 3.088 1.00 96.25 111 LYS A C 1
ATOM 827 O O . LYS A 1 111 ? 0.850 5.117 4.295 1.00 96.25 111 LYS A O 1
ATOM 832 N N . GLU A 1 112 ? 0.453 4.249 2.248 1.00 98.06 112 GLU A N 1
ATOM 833 C CA . GLU A 1 112 ? 0.473 2.834 2.653 1.00 98.06 112 GLU A CA 1
ATOM 834 C C . GLU A 1 112 ? 1.775 2.510 3.380 1.00 98.06 112 GLU A C 1
ATOM 836 O O . GLU A 1 112 ? 1.746 2.187 4.563 1.00 98.06 112 GLU A O 1
ATOM 841 N N . TYR A 1 113 ? 2.917 2.731 2.722 1.00 96.25 113 TYR A N 1
ATOM 842 C CA . TYR A 1 113 ? 4.225 2.458 3.302 1.00 96.25 113 TYR A CA 1
ATOM 843 C C . TYR A 1 113 ? 4.427 3.185 4.637 1.00 96.25 113 TYR A C 1
ATOM 845 O O . TYR A 1 113 ? 4.789 2.550 5.621 1.00 96.25 113 TYR A O 1
ATOM 853 N N . LEU A 1 114 ? 4.179 4.497 4.707 1.00 95.25 114 LEU A N 1
ATOM 854 C CA . LEU A 1 114 ? 4.397 5.267 5.937 1.00 95.25 114 LEU A CA 1
ATOM 855 C C . LEU A 1 114 ? 3.565 4.756 7.118 1.00 95.25 114 LEU A C 1
ATOM 857 O O . LEU A 1 114 ? 4.101 4.581 8.210 1.00 95.25 114 LEU A O 1
ATOM 861 N N . VAL A 1 115 ? 2.273 4.517 6.901 1.00 97.62 1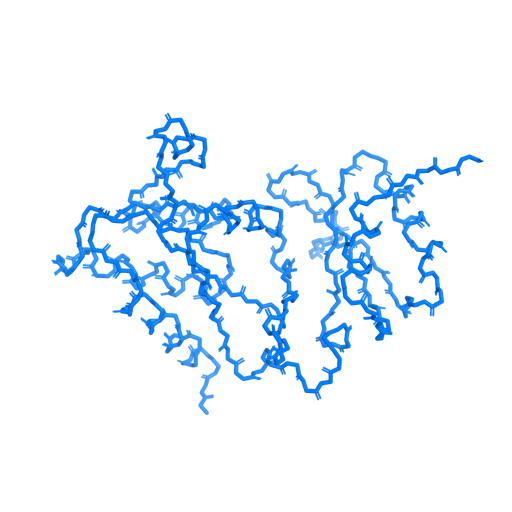15 VAL A N 1
ATOM 862 C CA . VAL A 1 115 ? 1.357 4.089 7.963 1.00 97.62 115 VAL A CA 1
ATOM 863 C C . VAL A 1 115 ? 1.643 2.639 8.371 1.00 97.62 115 VAL A C 1
ATOM 865 O O . VAL A 1 115 ? 1.680 2.336 9.562 1.00 97.62 115 VAL A O 1
ATOM 868 N N . GLU A 1 116 ? 1.902 1.747 7.411 1.00 97.75 116 GLU A N 1
ATOM 869 C CA . GLU A 1 116 ? 2.225 0.337 7.667 1.00 97.75 116 GLU A CA 1
ATOM 870 C C . GLU A 1 116 ? 3.516 0.180 8.484 1.00 97.75 116 GLU A C 1
ATOM 872 O O . GLU A 1 116 ? 3.584 -0.685 9.355 1.00 97.75 116 GLU A O 1
ATOM 877 N N . GLN A 1 117 ? 4.527 1.035 8.266 1.00 95.62 117 GLN A N 1
ATOM 878 C CA . GLN A 1 117 ? 5.765 1.023 9.062 1.00 95.62 117 GLN A CA 1
ATOM 879 C C . GLN A 1 117 ? 5.551 1.401 10.536 1.00 95.62 117 GLN A C 1
ATOM 881 O O . GLN A 1 117 ? 6.406 1.098 11.367 1.00 95.62 117 GLN A O 1
ATOM 886 N N . TYR A 1 118 ? 4.440 2.061 10.869 1.00 96.88 118 TYR A N 1
ATOM 887 C CA . TYR A 1 118 ? 4.119 2.465 12.239 1.00 96.88 118 TYR A CA 1
ATOM 888 C C . TYR A 1 118 ? 3.249 1.438 12.987 1.00 96.88 118 TYR A C 1
ATOM 890 O O . TYR A 1 118 ? 2.859 1.661 14.138 1.00 96.88 118 TYR A O 1
ATOM 898 N N . ALA A 1 119 ? 2.936 0.309 12.342 1.00 98.06 119 ALA A N 1
ATOM 899 C CA . ALA A 1 119 ? 2.151 -0.768 12.924 1.00 98.06 119 ALA A CA 1
ATOM 900 C C . ALA A 1 119 ? 3.017 -1.836 13.603 1.00 98.06 119 ALA A C 1
ATOM 902 O O . ALA A 1 119 ? 4.079 -2.210 13.108 1.00 98.06 119 ALA A O 1
ATOM 903 N N . LYS A 1 120 ? 2.530 -2.376 14.727 1.00 98.12 120 LYS A N 1
ATOM 904 C CA . LYS A 1 120 ? 3.162 -3.512 15.424 1.00 98.12 120 LYS A CA 1
ATOM 905 C C . LYS A 1 120 ? 3.087 -4.792 14.597 1.00 98.12 120 LYS A C 1
ATOM 907 O O . LYS A 1 120 ? 4.030 -5.577 14.582 1.00 98.12 120 LYS A O 1
ATOM 912 N N . GLU A 1 121 ? 1.960 -4.996 13.921 1.00 98.12 121 GLU A N 1
ATOM 913 C CA . GLU A 1 121 ? 1.723 -6.126 13.028 1.00 98.12 121 GLU A CA 1
ATOM 914 C C . GLU A 1 121 ? 1.162 -5.624 11.697 1.00 98.12 121 GLU A C 1
ATOM 916 O O . GLU A 1 121 ? 0.245 -4.805 11.675 1.00 98.12 121 GLU A O 1
ATOM 921 N N . PHE A 1 122 ? 1.684 -6.142 10.584 1.00 98.50 122 PHE A N 1
ATOM 922 C CA . PHE A 1 122 ? 1.162 -5.862 9.249 1.00 98.50 122 PHE A CA 1
ATOM 923 C C . PHE A 1 122 ? 0.588 -7.135 8.626 1.00 98.50 122 PHE A C 1
ATOM 925 O O . PHE A 1 122 ? 1.303 -8.106 8.375 1.00 98.50 122 PHE A O 1
ATOM 932 N N . ILE A 1 123 ? -0.722 -7.123 8.387 1.00 98.56 123 ILE A N 1
ATOM 933 C CA . ILE A 1 123 ? -1.495 -8.247 7.871 1.00 98.56 123 ILE A CA 1
ATOM 934 C C . ILE A 1 123 ? -1.870 -7.977 6.417 1.00 98.56 123 ILE A C 1
ATOM 936 O O . ILE A 1 123 ? -2.680 -7.102 6.106 1.00 98.56 123 ILE A O 1
ATOM 940 N N . VAL A 1 124 ? -1.301 -8.785 5.525 1.00 98.31 124 VAL A N 1
ATOM 941 C CA . VAL A 1 124 ? -1.532 -8.685 4.084 1.00 98.31 124 VAL A CA 1
ATOM 942 C C . VAL A 1 124 ? -2.687 -9.590 3.665 1.00 98.31 124 VAL A C 1
ATOM 944 O O . VAL A 1 124 ? -2.675 -10.800 3.896 1.00 98.31 124 VAL A O 1
ATOM 947 N N . MET A 1 125 ? -3.682 -9.009 3.001 1.00 97.81 125 MET A N 1
ATOM 948 C CA . MET A 1 125 ? -4.886 -9.690 2.533 1.00 97.81 125 MET A CA 1
ATOM 949 C C . MET A 1 125 ? -4.837 -9.913 1.026 1.00 97.81 125 MET A C 1
ATOM 951 O O . MET A 1 125 ? -5.079 -9.004 0.227 1.00 97.81 125 MET A O 1
ATOM 955 N N . VAL A 1 126 ? -4.586 -11.152 0.620 1.00 96.31 126 VAL A N 1
ATOM 956 C CA . VAL A 1 126 ? -4.496 -11.513 -0.794 1.00 96.31 126 VAL A CA 1
ATOM 957 C C . VAL A 1 126 ? -5.215 -12.815 -1.099 1.00 96.31 126 VAL A C 1
ATOM 959 O O . VAL A 1 126 ? -5.246 -13.740 -0.290 1.00 96.31 126 VAL A O 1
ATOM 962 N N . ASP A 1 127 ? -5.775 -12.900 -2.301 1.00 93.69 127 ASP A N 1
ATOM 963 C CA . ASP A 1 127 ? -6.186 -14.171 -2.880 1.00 93.69 127 ASP A CA 1
ATOM 964 C C . ASP A 1 127 ? -5.036 -14.805 -3.685 1.00 93.69 127 ASP A C 1
ATOM 966 O O . ASP A 1 127 ? -4.048 -14.154 -4.023 1.00 93.69 127 ASP A O 1
ATOM 970 N N . HIS A 1 128 ? -5.179 -16.088 -4.020 1.00 92.50 128 HIS A N 1
ATOM 971 C CA . HIS A 1 128 ? -4.161 -16.864 -4.735 1.00 92.50 128 HIS A CA 1
ATOM 972 C C . HIS A 1 128 ? -3.686 -16.237 -6.060 1.00 92.50 128 HIS A C 1
ATOM 974 O O . HIS A 1 128 ? -2.561 -16.508 -6.469 1.00 92.50 128 HIS A O 1
ATOM 980 N N . SER A 1 129 ? -4.489 -15.392 -6.724 1.00 92.38 129 SER A N 1
ATOM 981 C CA . SER A 1 129 ? -4.074 -14.712 -7.962 1.00 92.38 129 SER A CA 1
ATOM 982 C C . SER A 1 129 ? -2.959 -13.682 -7.758 1.00 92.38 129 SER A C 1
ATOM 984 O O . SER A 1 129 ? -2.322 -13.274 -8.726 1.00 92.38 129 SER A O 1
ATOM 986 N N . LYS A 1 130 ? -2.721 -13.263 -6.512 1.00 95.75 130 LYS A N 1
ATOM 987 C CA . LYS A 1 130 ? -1.669 -12.317 -6.125 1.00 95.75 130 LYS A CA 1
ATOM 988 C C . LYS A 1 130 ? -0.385 -13.008 -5.685 1.00 95.75 130 LYS A C 1
ATOM 990 O O . LYS A 1 130 ? 0.610 -12.333 -5.462 1.00 95.75 130 LYS A O 1
ATOM 995 N N . VAL A 1 131 ? -0.392 -14.332 -5.546 1.00 96.50 131 VAL A N 1
ATOM 996 C CA . VAL A 1 131 ? 0.807 -15.081 -5.174 1.00 96.50 131 VAL A CA 1
ATOM 997 C C . VAL A 1 131 ? 1.695 -15.233 -6.403 1.00 96.50 131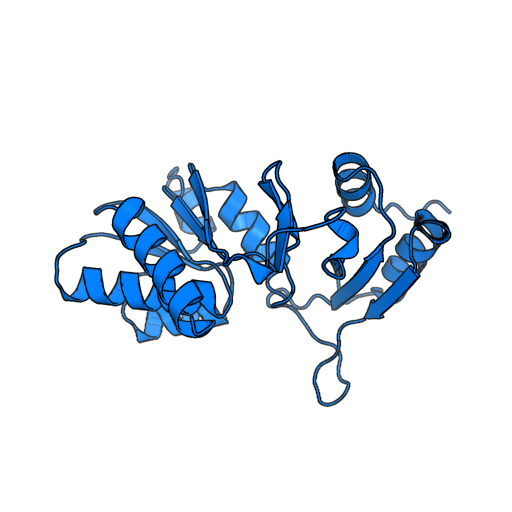 VAL A C 1
ATOM 999 O O . VAL A 1 131 ? 1.293 -15.802 -7.421 1.00 96.50 131 VAL A O 1
ATOM 1002 N N . ALA A 1 132 ? 2.916 -14.723 -6.304 1.00 96.25 132 ALA A N 1
ATOM 1003 C CA . ALA A 1 132 ? 3.913 -14.785 -7.349 1.00 96.25 132 ALA A CA 1
ATOM 1004 C C . ALA A 1 132 ? 4.285 -16.245 -7.644 1.00 96.25 132 ALA A C 1
ATOM 1006 O O . ALA A 1 132 ? 4.823 -16.961 -6.801 1.00 96.25 132 ALA A O 1
ATOM 1007 N N . THR A 1 133 ? 4.005 -16.689 -8.870 1.00 92.31 133 THR A N 1
ATOM 1008 C CA . THR A 1 133 ? 4.391 -18.025 -9.365 1.00 92.31 133 THR A CA 1
ATOM 1009 C C . THR A 1 133 ? 5.814 -18.058 -9.928 1.00 92.31 133 THR A C 1
ATOM 1011 O O . THR A 1 133 ? 6.352 -19.129 -10.204 1.00 92.31 133 THR A O 1
ATOM 1014 N N . LYS A 1 134 ? 6.415 -16.879 -10.110 1.00 93.06 134 LYS A N 1
ATOM 1015 C CA . LYS A 1 134 ? 7.780 -16.635 -10.588 1.00 93.06 134 LYS A CA 1
ATOM 1016 C C . LYS A 1 134 ? 8.438 -15.576 -9.702 1.00 93.06 134 LYS A C 1
ATOM 1018 O O . LYS A 1 134 ? 7.948 -15.303 -8.609 1.00 93.06 134 LYS A O 1
ATOM 1023 N N . HIS A 1 135 ? 9.522 -14.960 -10.168 1.00 96.81 135 HIS A N 1
ATOM 1024 C CA . HIS A 1 135 ? 10.111 -13.831 -9.466 1.00 96.81 135 HIS A CA 1
ATOM 1025 C C . HIS A 1 135 ? 9.080 -12.704 -9.293 1.00 96.81 135 HIS A C 1
ATOM 1027 O O . HIS A 1 135 ? 8.322 -12.405 -10.216 1.00 96.81 135 HIS A O 1
ATOM 1033 N N . LEU A 1 136 ? 9.072 -12.047 -8.129 1.00 97.62 136 LEU A N 1
ATOM 1034 C CA . LEU A 1 136 ? 8.076 -11.029 -7.778 1.00 97.62 136 LEU A CA 1
ATOM 1035 C C . LEU A 1 136 ? 7.955 -9.932 -8.855 1.00 97.62 136 LEU A C 1
ATOM 1037 O O . LEU A 1 136 ? 6.858 -9.635 -9.323 1.00 97.62 136 LEU A O 1
ATOM 1041 N N . LEU A 1 137 ? 9.088 -9.414 -9.337 1.00 97.44 137 LEU A N 1
ATOM 1042 C CA . LEU A 1 137 ? 9.152 -8.384 -10.390 1.00 97.44 137 LEU A CA 1
ATOM 1043 C C . LEU A 1 137 ? 8.575 -8.802 -11.757 1.00 97.44 137 LEU A C 1
ATOM 1045 O O . LEU A 1 137 ? 8.350 -7.947 -12.604 1.00 97.44 137 LEU A O 1
ATOM 1049 N N . GLU A 1 138 ? 8.325 -10.091 -11.997 1.00 94.50 138 GLU A N 1
ATOM 1050 C CA . GLU A 1 138 ? 7.722 -10.563 -13.253 1.00 94.50 138 GLU A CA 1
ATOM 1051 C C . GLU A 1 138 ? 6.189 -10.588 -13.210 1.00 94.50 138 GLU A C 1
ATOM 1053 O O . GLU A 1 138 ? 5.542 -10.859 -14.222 1.00 94.50 138 GLU A O 1
ATOM 1058 N N . THR A 1 139 ? 5.600 -10.352 -12.038 1.00 94.19 139 THR A N 1
ATOM 1059 C CA . THR A 1 139 ? 4.166 -10.570 -11.793 1.00 94.19 139 THR A CA 1
ATOM 1060 C C . THR A 1 139 ? 3.348 -9.283 -11.809 1.00 94.19 139 THR A C 1
ATOM 1062 O O . THR A 1 139 ? 2.141 -9.333 -12.041 1.00 94.19 139 THR A O 1
ATOM 1065 N N . PHE A 1 140 ? 3.994 -8.135 -11.597 1.00 96.75 140 PHE A N 1
ATOM 1066 C CA . PHE A 1 140 ? 3.363 -6.821 -11.603 1.00 96.75 140 PHE A CA 1
ATOM 1067 C C . PHE A 1 140 ? 4.396 -5.730 -11.928 1.00 96.75 140 PHE A C 1
ATOM 1069 O O . PHE A 1 140 ? 5.554 -5.844 -11.526 1.00 96.75 140 PHE A O 1
ATOM 1076 N N . ASP A 1 141 ? 3.982 -4.677 -12.638 1.00 97.81 141 ASP A N 1
ATOM 1077 C CA . ASP A 1 141 ? 4.837 -3.512 -12.906 1.00 97.81 141 ASP A CA 1
ATOM 1078 C C . ASP A 1 141 ? 5.080 -2.755 -11.593 1.00 97.81 141 ASP A C 1
ATOM 1080 O O . ASP A 1 141 ? 4.122 -2.370 -10.929 1.00 97.81 141 ASP A O 1
ATOM 1084 N N . LEU A 1 142 ? 6.337 -2.513 -11.215 1.00 98.44 142 LEU A N 1
ATOM 1085 C CA . LEU A 1 142 ? 6.684 -1.843 -9.963 1.00 98.44 142 LEU A CA 1
ATOM 1086 C C . LEU A 1 142 ? 6.289 -0.356 -10.020 1.00 98.44 142 LEU A C 1
ATOM 1088 O O . LEU A 1 142 ? 6.873 0.381 -10.823 1.00 98.44 142 LEU A O 1
ATOM 1092 N N . PRO A 1 143 ? 5.356 0.113 -9.171 1.00 98.44 143 PRO A N 1
ATOM 1093 C CA . PRO A 1 143 ? 5.014 1.527 -9.085 1.00 98.44 143 PRO A CA 1
ATOM 1094 C C . PRO A 1 143 ? 6.072 2.293 -8.285 1.00 98.44 143 PRO A C 1
ATOM 1096 O O . PRO A 1 143 ? 6.463 1.877 -7.195 1.00 98.44 143 PRO A O 1
ATOM 1099 N N . ILE A 1 144 ? 6.506 3.438 -8.804 1.00 98.31 144 ILE A N 1
ATOM 1100 C CA . ILE A 1 144 ? 7.468 4.334 -8.157 1.00 98.31 144 ILE A CA 1
ATOM 1101 C C . ILE A 1 144 ? 6.847 5.729 -8.100 1.00 98.31 144 ILE A C 1
ATOM 1103 O O . ILE A 1 144 ? 6.586 6.338 -9.137 1.00 98.31 144 ILE A O 1
ATOM 1107 N N . GLU A 1 145 ? 6.597 6.235 -6.894 1.00 98.06 145 GLU A N 1
ATOM 1108 C CA . GLU A 1 145 ? 6.084 7.592 -6.685 1.00 98.06 145 GLU A CA 1
ATOM 1109 C C . GLU A 1 145 ? 7.230 8.607 -6.771 1.00 98.06 145 GLU A C 1
ATOM 1111 O O . GLU A 1 145 ? 8.274 8.450 -6.138 1.00 98.06 145 GLU A O 1
ATOM 1116 N N . ILE A 1 146 ? 7.047 9.634 -7.597 1.00 97.44 146 ILE A N 1
ATOM 1117 C CA . ILE A 1 146 ? 8.049 10.635 -7.954 1.00 97.44 146 ILE A CA 1
ATOM 1118 C C . ILE A 1 146 ? 7.406 12.012 -7.830 1.00 97.44 146 ILE A C 1
ATOM 1120 O O . ILE A 1 146 ? 6.320 12.238 -8.361 1.00 97.44 146 ILE A O 1
ATOM 1124 N N . VAL A 1 147 ? 8.106 12.952 -7.193 1.00 96.50 147 VAL A N 1
ATOM 1125 C CA . VAL A 1 147 ? 7.676 14.356 -7.114 1.00 96.50 147 VAL A CA 1
ATOM 1126 C C . VAL A 1 147 ? 7.299 14.889 -8.498 1.00 96.50 147 VAL A C 1
ATOM 1128 O O . VAL A 1 147 ? 8.043 14.706 -9.461 1.00 96.50 147 VAL A O 1
ATOM 1131 N N . GLU A 1 148 ? 6.139 15.547 -8.605 1.00 96.62 148 GLU A N 1
ATOM 1132 C CA . GLU A 1 148 ? 5.612 16.033 -9.889 1.00 96.62 148 GLU A CA 1
ATOM 1133 C C . GLU A 1 148 ? 6.605 16.965 -10.596 1.00 96.62 148 GLU A C 1
ATOM 1135 O O . GLU A 1 148 ? 6.877 16.822 -11.799 1.00 96.62 148 GLU A O 1
ATOM 1140 N N . HIS A 1 149 ? 7.179 17.900 -9.837 1.00 95.38 149 HIS A N 1
ATOM 1141 C CA . HIS A 1 149 ? 8.165 18.835 -10.348 1.00 95.38 149 HIS A CA 1
ATOM 1142 C C . HIS A 1 149 ? 9.408 18.091 -10.842 1.00 95.38 149 HIS A C 1
ATOM 1144 O O . HIS A 1 149 ? 10.111 17.426 -10.084 1.00 95.38 149 HIS A O 1
ATOM 1150 N N . GLY A 1 150 ? 9.693 18.215 -12.138 1.00 93.50 150 GLY A N 1
ATOM 1151 C CA . GLY A 1 150 ? 10.850 17.566 -12.743 1.00 93.50 150 GLY A CA 1
ATOM 1152 C C . GLY A 1 150 ? 10.729 16.045 -12.888 1.00 93.50 150 GLY A C 1
ATOM 1153 O O . GLY A 1 150 ? 11.714 15.429 -13.272 1.00 93.50 150 GLY A O 1
ATOM 1154 N N . HIS A 1 151 ? 9.558 15.420 -12.685 1.00 96.06 151 HIS A N 1
ATOM 1155 C CA . HIS A 1 151 ? 9.413 13.951 -12.717 1.00 96.06 151 HIS A CA 1
ATOM 1156 C C . HIS A 1 151 ? 10.066 13.274 -13.938 1.00 96.06 151 H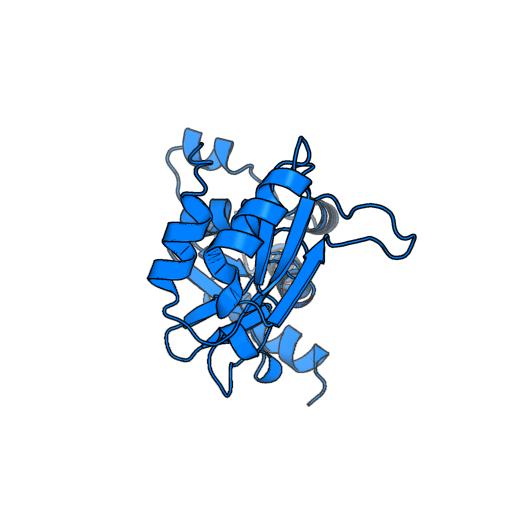IS A C 1
ATOM 1158 O O . HIS A 1 151 ? 10.599 12.172 -13.826 1.00 96.06 151 HIS A O 1
ATOM 1164 N N . ARG A 1 152 ? 10.078 13.930 -15.110 1.00 96.19 152 ARG A N 1
ATOM 1165 C CA . ARG A 1 152 ? 10.720 13.409 -16.329 1.00 96.19 152 ARG A CA 1
ATOM 1166 C C . ARG A 1 152 ? 12.230 13.210 -16.185 1.00 96.19 152 ARG A C 1
ATOM 1168 O O . ARG A 1 152 ? 12.745 12.246 -16.751 1.00 96.19 152 ARG A O 1
ATOM 1175 N N . SER A 1 153 ? 12.941 14.088 -15.472 1.00 95.62 153 SER A N 1
ATOM 1176 C CA . SER A 1 153 ? 14.384 13.926 -15.245 1.00 95.62 153 SER A CA 1
ATOM 1177 C C . SER A 1 153 ? 14.646 12.731 -14.332 1.00 95.62 153 SER A C 1
ATOM 1179 O O . SER A 1 153 ? 15.468 11.884 -14.676 1.00 95.62 153 SER A O 1
ATOM 1181 N N . THR A 1 154 ? 13.870 12.587 -13.255 1.00 96.12 154 THR A N 1
ATOM 1182 C CA . THR A 1 154 ? 13.921 11.427 -12.355 1.00 96.12 154 THR A CA 1
ATOM 1183 C C . THR A 1 154 ? 13.592 10.124 -13.085 1.00 96.12 154 THR A C 1
ATOM 1185 O O . THR A 1 154 ? 14.347 9.161 -12.977 1.00 96.12 154 THR A O 1
ATOM 1188 N N . CYS A 1 155 ? 12.538 10.097 -13.911 1.00 97.00 155 CYS A N 1
ATOM 1189 C CA . CYS A 1 155 ? 12.196 8.927 -14.729 1.00 97.00 155 CYS A CA 1
ATOM 1190 C C . CYS A 1 155 ? 13.347 8.544 -15.669 1.00 97.00 155 CYS A C 1
ATOM 1192 O O . CYS A 1 155 ? 13.716 7.375 -15.765 1.00 97.00 155 CYS A O 1
ATOM 1194 N N . LYS A 1 156 ? 13.947 9.532 -16.349 1.00 96.19 156 LYS A N 1
ATOM 1195 C CA . LYS A 1 156 ? 15.083 9.311 -17.254 1.00 96.19 156 LYS A CA 1
ATOM 1196 C C . LYS A 1 156 ? 16.308 8.787 -16.504 1.00 96.19 156 LYS A C 1
ATOM 1198 O O . LYS A 1 156 ? 16.994 7.908 -17.020 1.00 96.19 156 LYS A O 1
ATOM 1203 N N . TYR A 1 157 ? 16.575 9.305 -15.307 1.00 95.56 157 TYR A N 1
ATOM 1204 C CA . TYR A 1 157 ? 17.650 8.817 -14.450 1.00 95.56 157 TYR A CA 1
ATOM 1205 C C . TYR A 1 157 ? 17.428 7.351 -14.059 1.00 95.56 157 TYR A C 1
ATOM 1207 O O . TYR A 1 157 ? 18.303 6.527 -14.314 1.00 95.56 157 TYR A O 1
ATOM 1215 N N . ILE A 1 158 ? 16.248 7.013 -13.520 1.00 96.69 158 ILE A N 1
ATOM 1216 C CA . ILE A 1 158 ? 15.895 5.638 -13.131 1.00 96.69 158 ILE A CA 1
ATOM 1217 C C . ILE A 1 158 ? 16.032 4.707 -14.338 1.00 96.69 158 ILE A C 1
ATOM 1219 O O . ILE A 1 158 ? 16.707 3.683 -14.255 1.00 96.69 158 ILE A O 1
ATOM 1223 N N . PHE A 1 159 ? 15.471 5.092 -15.488 1.00 97.06 159 PHE A N 1
ATOM 1224 C CA . PHE A 1 159 ? 15.588 4.303 -16.710 1.00 97.06 159 PHE A CA 1
ATOM 1225 C C . PHE A 1 159 ? 17.045 4.076 -17.127 1.00 97.06 159 PHE A C 1
ATOM 1227 O O . PHE A 1 159 ? 17.408 2.962 -17.485 1.00 97.06 159 PHE A O 1
ATOM 1234 N N . ASN A 1 160 ? 17.892 5.106 -17.088 1.00 96.19 160 ASN A N 1
ATOM 1235 C CA . ASN A 1 160 ? 19.297 4.965 -17.463 1.00 96.19 160 ASN A CA 1
ATOM 1236 C C . ASN A 1 160 ? 20.070 4.074 -16.489 1.00 96.19 160 ASN A C 1
ATOM 1238 O O . ASN A 1 160 ? 20.839 3.231 -16.943 1.00 96.19 160 ASN A O 1
ATOM 1242 N N . LYS A 1 161 ? 19.843 4.237 -15.181 1.00 95.56 161 LYS A N 1
ATOM 1243 C CA . LYS A 1 161 ? 20.506 3.456 -14.133 1.00 95.56 161 LYS A CA 1
ATOM 1244 C C . LYS A 1 161 ? 20.179 1.965 -14.234 1.00 95.56 161 LYS A C 1
ATOM 1246 O O . LYS A 1 161 ? 21.070 1.137 -14.103 1.00 95.56 161 LYS A O 1
ATOM 1251 N N . PHE A 1 162 ? 18.923 1.630 -14.525 1.00 96.50 162 PHE A N 1
ATOM 1252 C CA . PHE A 1 162 ? 18.450 0.244 -14.586 1.00 96.50 162 PHE A CA 1
ATOM 1253 C C . PHE A 1 162 ? 18.155 -0.240 -16.008 1.00 96.50 162 PHE A C 1
ATOM 1255 O O . PHE A 1 162 ? 17.391 -1.187 -16.187 1.00 96.50 162 PHE A O 1
ATOM 1262 N N . ARG A 1 163 ? 18.738 0.388 -17.036 1.00 96.81 163 ARG A N 1
ATOM 1263 C CA . ARG A 1 163 ? 18.371 0.156 -18.445 1.00 96.81 163 ARG A CA 1
ATOM 1264 C C . ARG A 1 163 ? 18.387 -1.320 -18.834 1.00 96.81 163 ARG A C 1
ATOM 1266 O O . ARG A 1 163 ? 17.493 -1.781 -19.534 1.00 96.81 163 ARG A O 1
ATOM 1273 N N . GLU A 1 164 ? 19.391 -2.062 -18.379 1.00 96.88 164 GLU A N 1
ATOM 1274 C CA . GLU A 1 164 ? 19.549 -3.484 -18.702 1.00 96.88 164 GLU A CA 1
ATOM 1275 C C . GLU A 1 164 ? 18.497 -4.376 -18.021 1.00 96.88 164 GLU A C 1
ATOM 1277 O O . GLU A 1 164 ? 18.176 -5.459 -18.524 1.00 96.88 164 GLU A O 1
ATOM 1282 N N . PHE A 1 165 ? 17.914 -3.893 -16.920 1.00 97.06 165 PHE A N 1
ATOM 1283 C CA . PHE A 1 165 ? 16.922 -4.579 -16.095 1.00 97.06 165 PHE A CA 1
ATOM 1284 C C . PHE A 1 165 ? 15.486 -4.106 -16.340 1.00 97.06 165 PHE A C 1
ATOM 1286 O O . PHE A 1 165 ? 14.569 -4.684 -15.768 1.00 97.06 165 PHE A O 1
ATOM 1293 N N . ILE A 1 166 ? 15.250 -3.103 -17.187 1.00 97.94 166 ILE A N 1
ATOM 1294 C CA . ILE A 1 166 ? 13.904 -2.611 -17.505 1.00 97.94 166 ILE A CA 1
ATOM 1295 C C . ILE A 1 166 ? 13.464 -3.164 -18.862 1.00 97.94 166 ILE A C 1
ATOM 1297 O O . ILE A 1 166 ? 14.115 -2.937 -19.879 1.00 97.94 166 ILE A O 1
ATOM 1301 N N . ASN A 1 167 ? 12.339 -3.879 -18.881 1.00 97.69 167 ASN A N 1
ATOM 1302 C CA . ASN A 1 167 ? 11.692 -4.319 -20.118 1.00 97.69 167 ASN A CA 1
ATOM 1303 C C . ASN A 1 167 ? 10.816 -3.215 -20.720 1.00 97.69 167 ASN A C 1
ATOM 1305 O O . ASN A 1 167 ? 10.788 -3.054 -21.936 1.00 97.69 167 ASN A O 1
ATOM 1309 N N . ASP A 1 168 ? 10.084 -2.490 -19.874 1.00 98.00 168 ASP A N 1
ATOM 1310 C CA . ASP A 1 168 ? 9.195 -1.396 -20.270 1.00 98.00 168 ASP A CA 1
ATOM 1311 C C . ASP A 1 168 ? 8.952 -0.455 -19.082 1.00 98.00 168 ASP A C 1
ATOM 1313 O O . ASP A 1 168 ? 9.117 -0.851 -17.926 1.00 98.00 168 ASP A O 1
ATOM 1317 N N . TRP A 1 169 ? 8.558 0.786 -19.353 1.00 98.19 169 TRP A N 1
ATOM 1318 C CA . TRP A 1 169 ? 8.111 1.717 -18.323 1.00 98.19 169 TRP A CA 1
ATOM 1319 C C . TRP A 1 169 ? 7.171 2.777 -18.890 1.00 98.19 169 TRP A C 1
ATOM 1321 O O . TRP A 1 169 ? 7.237 3.154 -20.061 1.00 98.19 169 TRP A O 1
ATOM 1331 N N . LYS A 1 170 ? 6.317 3.324 -18.029 1.00 98.06 170 LYS A N 1
ATOM 1332 C CA . LYS A 1 170 ? 5.409 4.417 -18.384 1.00 98.06 170 LYS A CA 1
ATOM 1333 C C . LYS A 1 170 ? 5.151 5.325 -17.196 1.00 98.06 170 LYS A C 1
ATOM 1335 O O . LYS A 1 170 ? 5.181 4.902 -16.046 1.00 98.06 170 LYS A O 1
ATOM 1340 N N . VAL A 1 171 ? 4.825 6.577 -17.490 1.00 98.31 171 VAL A N 1
ATOM 1341 C CA . VAL A 1 171 ? 4.188 7.453 -16.505 1.00 98.31 171 VAL A CA 1
ATOM 1342 C C . VAL A 1 171 ? 2.703 7.114 -16.465 1.00 98.31 171 VAL A C 1
ATOM 1344 O O . VAL A 1 171 ? 2.050 7.081 -17.513 1.00 98.31 171 VAL A O 1
ATOM 1347 N N . ARG A 1 172 ? 2.177 6.852 -15.269 1.00 98.31 172 ARG A N 1
ATOM 1348 C CA . ARG A 1 172 ? 0.774 6.504 -15.063 1.00 98.31 172 ARG A CA 1
ATOM 1349 C C . ARG A 1 172 ? -0.130 7.671 -15.455 1.00 98.31 172 ARG A C 1
ATOM 1351 O O . ARG A 1 172 ? 0.138 8.833 -15.146 1.00 98.31 172 ARG A O 1
ATOM 1358 N N . LYS A 1 173 ? -1.218 7.348 -16.150 1.00 98.00 173 LYS A N 1
ATOM 1359 C CA . LYS A 1 173 ? -2.196 8.313 -16.659 1.00 98.00 173 LYS A CA 1
ATOM 1360 C C . LYS A 1 173 ? -3.608 7.914 -16.272 1.00 98.00 173 LYS A C 1
ATOM 1362 O O . LYS A 1 173 ? -3.915 6.726 -16.160 1.00 98.00 173 LYS A O 1
ATOM 1367 N N . ASN A 1 174 ? -4.464 8.915 -16.135 1.00 97.62 174 ASN A N 1
ATOM 1368 C CA . ASN A 1 174 ? -5.904 8.729 -16.053 1.00 97.62 174 ASN A CA 1
ATOM 1369 C C . ASN A 1 174 ? -6.470 8.283 -17.412 1.00 97.62 174 ASN A C 1
ATOM 1371 O O . ASN A 1 174 ? -5.790 8.313 -18.441 1.00 97.62 174 ASN A O 1
ATOM 1375 N N . ARG A 1 175 ? -7.748 7.884 -17.430 1.00 95.62 175 ARG A N 1
ATOM 1376 C CA . ARG A 1 175 ? -8.437 7.435 -18.656 1.00 95.62 175 ARG A CA 1
ATOM 1377 C C . ARG A 1 175 ? -8.517 8.513 -19.739 1.00 95.62 175 ARG A C 1
ATOM 1379 O O . ARG A 1 175 ? -8.543 8.176 -20.915 1.00 95.62 175 ARG A O 1
ATOM 1386 N N . ASP A 1 176 ? -8.547 9.780 -19.343 1.00 97.00 176 ASP A N 1
ATOM 1387 C CA . ASP A 1 176 ? -8.551 10.940 -20.241 1.00 97.00 176 ASP A CA 1
ATOM 1388 C C . ASP A 1 176 ? -7.149 11.309 -20.770 1.00 97.00 176 ASP A C 1
ATOM 1390 O O . ASP A 1 176 ? -7.004 12.238 -21.561 1.00 97.00 176 ASP A O 1
ATOM 1394 N N . GLY A 1 177 ? -6.106 10.583 -20.351 1.00 96.81 177 GLY A N 1
ATOM 1395 C CA . GLY A 1 177 ? -4.721 10.810 -20.755 1.00 96.81 177 GLY A CA 1
ATOM 1396 C C . GLY A 1 177 ? -3.965 11.856 -19.931 1.00 96.81 177 GLY A C 1
ATOM 1397 O O . GLY A 1 177 ? -2.763 12.030 -20.168 1.00 96.81 177 GLY A O 1
ATOM 1398 N N . SER A 1 178 ? -4.617 12.511 -18.964 1.00 97.25 178 SER A N 1
ATOM 1399 C CA . SER A 1 178 ? -3.954 13.380 -17.984 1.00 97.25 178 SER A CA 1
ATOM 1400 C C . SER A 1 178 ? -3.026 12.577 -17.062 1.00 97.25 178 SER A C 1
ATOM 1402 O O . SER A 1 178 ? -3.137 11.350 -16.959 1.00 97.25 178 SER A O 1
ATOM 1404 N N . LEU A 1 179 ? -2.073 13.252 -16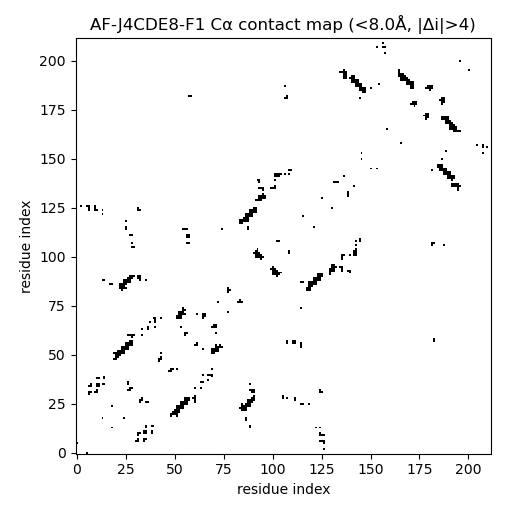.411 1.00 96.69 179 LEU A N 1
ATOM 1405 C CA . LEU A 1 179 ? -1.205 12.608 -15.424 1.00 96.69 179 LEU A CA 1
ATOM 1406 C C . LEU A 1 179 ? -2.043 12.102 -14.249 1.00 96.69 179 LEU A C 1
ATOM 1408 O O . LEU A 1 179 ? -2.870 12.832 -13.706 1.00 96.69 179 LEU A O 1
ATOM 1412 N N . PHE A 1 180 ? -1.812 10.851 -13.853 1.00 98.19 180 PHE A N 1
ATOM 1413 C CA . PHE A 1 180 ? -2.316 10.363 -12.578 1.00 98.19 180 PHE A CA 1
ATOM 1414 C C . PHE A 1 180 ? -1.492 11.007 -11.462 1.00 98.19 180 PHE A C 1
ATOM 1416 O O . PHE A 1 180 ? -0.265 10.872 -11.458 1.00 98.19 180 PHE A O 1
ATOM 1423 N N . LEU A 1 181 ? -2.170 11.679 -10.533 1.00 98.19 181 LEU A N 1
ATOM 1424 C CA . LEU A 1 181 ? -1.560 12.256 -9.343 1.00 98.19 181 LEU A CA 1
ATOM 1425 C C . LEU A 1 181 ? -1.982 11.455 -8.111 1.00 98.19 181 LEU A C 1
ATOM 1427 O O . LEU A 1 181 ? -3.160 11.129 -7.960 1.00 98.19 181 LEU A O 1
ATOM 1431 N N . THR A 1 182 ? -1.019 11.128 -7.250 1.00 98.31 182 THR A N 1
ATOM 1432 C CA . THR A 1 182 ? -1.286 10.490 -5.954 1.00 98.31 182 THR A CA 1
ATOM 1433 C C . THR A 1 182 ? -1.981 11.466 -5.002 1.00 98.31 182 THR A C 1
ATOM 1435 O O . THR A 1 182 ? -2.050 12.669 -5.262 1.00 98.31 182 THR A O 1
ATOM 1438 N N . ASP A 1 183 ? -2.428 10.977 -3.844 1.00 97.31 183 ASP A N 1
ATOM 1439 C CA . ASP A 1 183 ? -2.942 11.837 -2.766 1.00 97.31 183 ASP A CA 1
ATOM 1440 C C . ASP A 1 183 ? -1.908 12.861 -2.258 1.00 97.31 183 ASP A C 1
ATOM 1442 O O . ASP A 1 183 ? -2.283 13.826 -1.599 1.00 97.31 183 ASP A O 1
ATOM 1446 N N . ASN A 1 184 ? -0.617 12.651 -2.546 1.00 96.50 184 ASN A N 1
ATOM 1447 C CA . ASN A 1 184 ? 0.466 13.583 -2.222 1.00 96.50 184 ASN A CA 1
ATOM 1448 C C . ASN A 1 184 ? 0.808 14.513 -3.399 1.00 96.50 184 ASN A C 1
ATOM 1450 O O . ASN A 1 184 ? 1.845 15.169 -3.375 1.00 96.50 184 ASN A O 1
ATOM 1454 N N . HIS A 1 185 ? -0.026 14.538 -4.444 1.00 97.12 185 HIS A N 1
ATOM 1455 C CA . HIS A 1 185 ? 0.189 15.296 -5.679 1.00 97.12 185 HIS A CA 1
ATOM 1456 C C . HIS A 1 185 ? 1.484 14.934 -6.423 1.00 97.12 185 HIS A C 1
ATOM 1458 O O . HIS A 1 185 ? 2.073 15.757 -7.118 1.00 97.12 185 HIS A O 1
ATOM 1464 N N . ASN A 1 186 ? 1.915 13.676 -6.315 1.00 98.06 186 ASN A N 1
ATOM 1465 C CA . ASN A 1 186 ? 3.081 13.153 -7.019 1.00 98.06 186 ASN A CA 1
ATOM 1466 C C . ASN A 1 186 ? 2.672 12.328 -8.240 1.00 98.06 186 ASN A C 1
ATOM 1468 O O . ASN A 1 186 ? 1.540 11.869 -8.361 1.00 98.06 186 ASN A O 1
ATOM 1472 N N . VAL A 1 187 ? 3.624 12.093 -9.135 1.00 98.31 187 VAL A N 1
ATOM 1473 C CA . VAL A 1 187 ? 3.462 11.261 -10.330 1.00 98.31 187 VAL A CA 1
ATOM 1474 C C . VAL A 1 187 ? 3.887 9.825 -10.024 1.00 98.31 187 VAL A C 1
ATOM 1476 O O . VAL A 1 187 ? 4.783 9.597 -9.218 1.00 98.31 187 VAL A O 1
ATOM 1479 N N . VAL A 1 188 ? 3.292 8.842 -10.701 1.00 98.69 188 VAL A N 1
ATOM 1480 C CA . VAL A 1 188 ? 3.716 7.436 -10.601 1.00 98.69 188 VAL A CA 1
ATOM 1481 C C . VAL A 1 188 ? 4.381 6.982 -11.899 1.00 98.69 188 VAL A C 1
ATOM 1483 O O . VAL A 1 188 ? 3.811 7.127 -12.982 1.00 98.69 188 VAL A O 1
ATOM 1486 N N . MET A 1 189 ? 5.583 6.420 -11.791 1.00 98.50 189 MET A N 1
ATOM 1487 C CA . MET A 1 189 ? 6.268 5.688 -12.855 1.00 98.50 189 MET A CA 1
ATOM 1488 C C . MET A 1 189 ? 6.052 4.190 -12.636 1.00 98.50 189 MET A C 1
ATOM 1490 O O . MET A 1 189 ? 6.501 3.642 -11.636 1.00 98.50 189 MET A O 1
ATOM 1494 N N . ASP A 1 190 ? 5.371 3.537 -13.572 1.00 98.62 190 ASP A N 1
ATOM 1495 C CA . ASP A 1 190 ? 5.182 2.087 -13.579 1.00 98.62 190 ASP A CA 1
ATOM 1496 C C . ASP A 1 190 ? 6.310 1.448 -14.383 1.00 98.62 190 ASP A C 1
ATOM 1498 O O . ASP A 1 190 ? 6.508 1.802 -15.550 1.00 98.62 190 ASP A O 1
ATOM 1502 N N . VAL A 1 191 ? 7.056 0.526 -13.772 1.00 98.56 191 VAL A N 1
ATOM 1503 C CA . VAL A 1 191 ? 8.245 -0.075 -14.388 1.00 98.56 191 VAL A CA 1
ATOM 1504 C C . VAL A 1 191 ? 8.154 -1.591 -14.409 1.00 98.56 191 VAL A C 1
ATOM 1506 O O . VAL A 1 191 ? 8.084 -2.251 -13.373 1.00 98.56 191 VAL A O 1
ATOM 1509 N N . LYS A 1 192 ? 8.244 -2.165 -15.605 1.00 98.25 192 LYS A N 1
ATOM 1510 C CA . LYS A 1 192 ? 8.330 -3.605 -15.806 1.00 98.25 192 LYS A CA 1
ATOM 1511 C C . LYS A 1 192 ? 9.785 -4.054 -15.728 1.00 98.25 192 LYS A C 1
ATOM 1513 O O . LYS A 1 192 ? 10.511 -4.026 -16.726 1.00 98.25 192 LYS A O 1
ATOM 1518 N N . PHE A 1 193 ? 10.215 -4.471 -14.544 1.00 98.00 193 PHE A N 1
ATOM 1519 C CA . PHE A 1 193 ? 11.569 -4.972 -14.319 1.00 98.00 193 PHE A CA 1
ATOM 1520 C C . PHE A 1 193 ? 11.742 -6.433 -14.766 1.00 98.00 193 PHE A C 1
ATOM 1522 O O . PHE A 1 193 ? 10.800 -7.222 -14.826 1.00 98.00 193 PHE A O 1
ATOM 1529 N N . LYS A 1 194 ? 12.981 -6.800 -15.083 1.00 97.62 194 LYS A N 1
ATOM 1530 C CA . LYS A 1 194 ? 13.466 -8.182 -15.105 1.00 97.62 194 LYS A CA 1
ATOM 1531 C C . LYS A 1 194 ? 13.752 -8.642 -13.665 1.00 97.62 194 LYS A C 1
ATOM 1533 O O . LYS A 1 194 ? 13.931 -7.796 -12.788 1.00 97.62 194 LYS A O 1
ATOM 1538 N N . PRO A 1 195 ? 13.833 -9.959 -13.406 1.00 97.19 195 PRO A N 1
ATOM 1539 C CA . PRO A 1 195 ? 14.284 -10.477 -12.116 1.00 97.19 195 PRO A CA 1
ATOM 1540 C C . PRO A 1 195 ? 15.623 -9.877 -11.674 1.00 97.19 195 PRO A C 1
ATOM 1542 O O . PRO A 1 195 ? 16.580 -9.854 -12.448 1.00 97.19 195 PRO A O 1
ATOM 1545 N N . MET A 1 196 ? 15.683 -9.415 -10.426 1.00 96.12 196 MET A N 1
ATOM 1546 C CA . MET A 1 196 ? 16.889 -8.926 -9.759 1.00 96.12 196 MET A CA 1
ATOM 1547 C C . MET A 1 196 ? 16.680 -8.923 -8.240 1.00 96.12 196 MET A C 1
ATOM 1549 O O . MET A 1 196 ? 15.552 -9.044 -7.766 1.00 96.12 196 MET A O 1
ATOM 1553 N N . GLU A 1 197 ? 17.761 -8.765 -7.477 1.00 96.88 197 GLU A N 1
ATOM 1554 C CA . GLU A 1 197 ? 17.703 -8.760 -6.014 1.00 96.88 197 GLU A CA 1
ATOM 1555 C C . GLU A 1 197 ? 16.888 -7.557 -5.493 1.00 96.88 197 GLU A C 1
ATOM 1557 O O . GLU A 1 197 ? 17.161 -6.398 -5.824 1.00 96.88 197 GLU A O 1
ATOM 1562 N N . LEU A 1 198 ? 15.844 -7.852 -4.710 1.00 97.31 198 LEU A N 1
ATOM 1563 C CA . LEU A 1 198 ? 14.817 -6.887 -4.318 1.00 97.31 198 LEU A CA 1
ATOM 1564 C C . LEU A 1 198 ? 15.339 -5.831 -3.343 1.00 97.31 198 LEU A C 1
ATOM 1566 O O . LEU A 1 198 ? 14.946 -4.669 -3.444 1.00 97.31 198 LEU A O 1
ATOM 1570 N N . LYS A 1 199 ? 16.216 -6.206 -2.407 1.00 95.62 199 LYS A N 1
ATOM 1571 C CA . LYS A 1 199 ? 16.750 -5.285 -1.400 1.00 95.62 199 LYS A CA 1
ATOM 1572 C C . LYS A 1 199 ? 17.643 -4.227 -2.046 1.00 95.62 199 LYS A C 1
ATOM 1574 O O . LYS A 1 199 ? 17.468 -3.044 -1.766 1.00 95.62 199 LYS A O 1
ATOM 1579 N N . THR A 1 200 ? 18.532 -4.625 -2.950 1.00 95.94 200 THR A N 1
ATOM 1580 C CA . THR A 1 200 ? 19.366 -3.732 -3.754 1.00 95.94 200 THR A CA 1
ATOM 1581 C C . THR A 1 200 ? 18.498 -2.807 -4.592 1.00 95.94 200 THR A C 1
ATOM 1583 O O . THR A 1 200 ? 18.681 -1.594 -4.512 1.00 95.94 200 THR A O 1
ATOM 1586 N N . LEU A 1 201 ? 17.505 -3.336 -5.321 1.00 97.00 201 LEU A N 1
ATOM 1587 C CA . LEU A 1 201 ? 16.587 -2.500 -6.102 1.00 97.00 201 LEU A CA 1
ATOM 1588 C C . LEU A 1 201 ? 15.881 -1.461 -5.216 1.00 97.00 201 LEU A C 1
ATOM 1590 O O . LEU A 1 201 ? 15.873 -0.272 -5.533 1.00 97.00 201 LEU A O 1
ATOM 1594 N N . HIS A 1 202 ? 15.330 -1.895 -4.080 1.00 95.81 202 HIS A N 1
ATOM 1595 C CA . HIS A 1 202 ? 14.636 -1.027 -3.133 1.00 95.81 202 HIS A CA 1
ATOM 1596 C C . HIS A 1 202 ? 15.543 0.088 -2.592 1.00 95.81 202 HIS A C 1
ATOM 1598 O O . HIS A 1 202 ? 15.157 1.259 -2.586 1.00 95.81 202 HIS A O 1
ATOM 1604 N N . THR A 1 203 ? 16.758 -0.255 -2.157 1.00 95.25 203 THR A N 1
ATOM 1605 C CA . THR A 1 203 ? 17.732 0.720 -1.655 1.00 95.25 203 THR A CA 1
ATOM 1606 C C . THR A 1 203 ? 18.152 1.698 -2.747 1.00 95.25 203 THR A C 1
ATOM 1608 O O . THR A 1 203 ? 18.170 2.905 -2.514 1.00 95.25 203 THR A O 1
ATOM 1611 N N . GLU A 1 204 ? 18.460 1.217 -3.948 1.00 95.06 204 GLU A N 1
ATOM 1612 C CA . GLU A 1 204 ? 18.940 2.079 -5.023 1.00 95.06 204 GLU A CA 1
ATOM 1613 C C . GLU A 1 204 ? 17.871 3.029 -5.572 1.00 95.06 204 GLU A C 1
ATOM 1615 O O . GLU A 1 204 ? 18.212 4.158 -5.934 1.00 95.06 204 GLU A O 1
ATOM 1620 N N . LEU A 1 205 ? 16.601 2.608 -5.605 1.00 95.44 205 LEU A N 1
ATOM 1621 C CA . LEU A 1 205 ? 15.471 3.469 -5.971 1.00 95.44 205 LEU A CA 1
ATOM 1622 C C . LEU A 1 205 ? 15.230 4.580 -4.942 1.00 95.44 205 LEU A C 1
ATOM 1624 O O . LEU A 1 205 ? 14.877 5.695 -5.318 1.00 95.44 205 LEU A O 1
ATOM 1628 N N . LYS A 1 206 ? 15.468 4.315 -3.653 1.00 93.06 206 LYS A N 1
ATOM 1629 C CA . LYS A 1 206 ? 15.394 5.340 -2.596 1.00 93.06 206 LYS A CA 1
ATOM 1630 C C . LYS A 1 206 ? 16.583 6.304 -2.602 1.00 93.06 206 LYS A C 1
ATOM 1632 O O . LYS A 1 206 ? 16.491 7.391 -2.043 1.00 93.06 206 LYS A O 1
ATOM 1637 N N . MET A 1 207 ? 17.685 5.925 -3.245 1.00 90.44 207 MET A N 1
ATOM 1638 C CA . MET A 1 207 ? 18.940 6.682 -3.280 1.00 90.44 207 MET A CA 1
ATOM 1639 C C . MET A 1 207 ? 19.196 7.335 -4.643 1.00 90.44 207 MET A C 1
ATOM 1641 O O . MET A 1 207 ? 20.348 7.472 -5.057 1.00 90.44 207 MET A O 1
ATOM 1645 N N . VAL A 1 208 ? 18.142 7.734 -5.362 1.00 78.88 208 VAL A N 1
ATOM 1646 C CA . VAL A 1 208 ? 18.275 8.451 -6.637 1.00 78.88 208 VAL A CA 1
ATOM 1647 C C . VAL A 1 208 ? 19.041 9.759 -6.415 1.00 78.88 208 VAL A C 1
ATOM 1649 O O . VAL A 1 208 ? 18.528 10.718 -5.844 1.00 78.88 208 VAL A O 1
ATOM 1652 N N . LYS A 1 209 ? 20.293 9.781 -6.878 1.00 74.88 209 LYS A N 1
ATOM 1653 C CA . LYS A 1 209 ? 21.178 10.947 -6.879 1.00 74.88 209 LYS A CA 1
ATOM 1654 C C . LYS A 1 209 ? 21.599 11.221 -8.312 1.00 74.88 209 LYS A C 1
ATOM 1656 O O . LYS A 1 209 ? 22.180 10.349 -8.953 1.00 74.88 209 LYS A O 1
ATOM 1661 N N . MET A 1 210 ? 21.302 12.414 -8.817 1.00 63.28 210 MET A N 1
ATOM 1662 C CA . MET A 1 210 ? 21.810 12.840 -10.120 1.00 63.28 210 MET A CA 1
ATOM 1663 C C . MET A 1 210 ? 23.306 13.127 -9.962 1.00 63.28 210 MET A C 1
ATOM 1665 O O . MET A 1 210 ? 23.684 14.142 -9.384 1.00 63.28 210 MET A O 1
ATOM 1669 N N . GLU A 1 211 ? 24.144 12.190 -10.393 1.00 59.62 211 GLU A N 1
ATOM 1670 C CA . GLU A 1 211 ? 25.577 12.428 -10.553 1.00 59.62 211 GLU A CA 1
ATOM 1671 C C . GLU A 1 211 ? 25.769 13.153 -11.891 1.00 59.62 211 GLU A C 1
ATOM 1673 O O . GLU A 1 211 ? 25.247 12.705 -12.917 1.00 59.62 211 GLU A O 1
ATOM 1678 N N . ASN A 1 212 ? 26.412 14.323 -11.835 1.00 51.97 212 ASN A N 1
ATOM 1679 C CA . ASN A 1 212 ? 26.729 15.158 -12.998 1.00 51.97 212 ASN A CA 1
ATOM 1680 C C . ASN A 1 212 ? 27.917 14.596 -13.777 1.00 51.97 212 ASN A C 1
ATOM 1682 O O . ASN A 1 212 ? 28.883 14.158 -13.112 1.00 51.97 212 ASN A O 1
#

Mean predicted aligned error: 3.13 Å

Solvent-accessible surface area (backbone atoms only — not comparable to full-atom values): 11647 Å² total; per-residue (Å²): 131,61,68,68,58,46,33,44,50,40,16,40,51,50,43,74,70,70,62,56,57,72,32,35,32,32,37,26,59,52,80,38,18,52,42,24,53,51,44,50,35,52,34,44,76,68,65,76,33,48,72,54,34,32,31,54,22,34,70,69,37,43,54,51,35,53,76,59,69,44,50,74,48,56,72,64,60,38,56,76,66,74,50,65,31,52,32,18,42,26,47,55,64,28,33,35,96,84,70,51,72,43,52,32,87,85,47,38,42,68,45,38,51,59,55,45,71,50,25,78,37,76,46,76,40,68,48,78,90,26,49,39,92,59,58,57,43,72,70,49,59,49,52,40,84,36,57,50,81,64,36,68,60,56,51,52,50,53,46,63,76,40,47,94,42,47,80,48,72,46,74,44,54,42,97,89,68,47,77,35,60,32,96,83,62,22,31,35,38,35,32,31,39,49,79,70,66,62,68,62,52,55,53,53,67,76,58,76,68,91,80,130

Radius of gyration: 18.07 Å; Cα contacts (8 Å, |Δi|>4): 385; chains: 1; bounding box: 50×38×43 Å

Organism: NCBI:txid869250